Protein AF-0000000086406850 (afdb_homodimer)

InterPro domains:
  IPR004031 PMP-22/EMP/MP20/Claudin [PF00822] (15-145)
  IPR050579 Peripheral myelin protein 22/Epithelial membrane protein-like [PTHR10671] (4-151)

Radius of gyration: 22.93 Å; Cα contacts (8 Å, |Δi|>4): 524; chains: 2; bounding box: 44×78×56 Å

Structure (mmCIF, N/CA/C/O backbone):
data_AF-0000000086406850-model_v1
#
loop_
_entity.id
_entity.type
_entity.pdbx_description
1 polymer 'Claudin domain-containing protein 2'
#
loop_
_atom_site.group_PDB
_atom_site.id
_atom_site.type_symbol
_atom_site.label_atom_id
_atom_site.label_alt_id
_atom_site.label_comp_id
_atom_site.label_asym_id
_atom_site.label_entity_id
_atom_site.label_seq_id
_atom_site.pdbx_PDB_ins_code
_atom_site.Cartn_x
_atom_site.Cartn_y
_atom_site.Cartn_z
_atom_site.occupancy
_atom_site.B_iso_or_equiv
_atom_site.auth_seq_id
_atom_site.auth_comp_id
_atom_site.auth_asym_id
_atom_site.auth_atom_id
_atom_site.pdbx_PDB_model_num
ATOM 1 N N . MET A 1 1 ? 15.969 25.234 15.305 1 63.44 1 MET A N 1
ATOM 2 C CA . MET A 1 1 ? 15.367 25.234 13.969 1 63.44 1 MET A CA 1
ATOM 3 C C . MET A 1 1 ? 16.266 24.516 12.969 1 63.44 1 MET A C 1
ATOM 5 O O . MET A 1 1 ? 15.789 23.703 12.18 1 63.44 1 MET A O 1
ATOM 9 N N . GLY A 1 2 ? 17.594 24.562 13.352 1 81.69 2 GLY A N 1
ATOM 10 C CA . GLY A 1 2 ? 18.547 23.969 12.438 1 81.69 2 GLY A CA 1
ATOM 11 C C . GLY A 1 2 ? 18.578 22.453 12.516 1 81.69 2 GLY A C 1
ATOM 12 O O . GLY A 1 2 ? 18.562 21.766 11.484 1 81.69 2 GLY A O 1
ATOM 13 N N . VAL A 1 3 ? 18.5 21.891 13.773 1 88.75 3 VAL A N 1
ATOM 14 C CA . VAL A 1 3 ? 18.578 20.438 13.961 1 88.75 3 VAL A CA 1
ATOM 15 C C . VAL A 1 3 ? 17.328 19.766 13.375 1 88.75 3 VAL A C 1
ATOM 17 O O . VAL A 1 3 ? 17.422 18.719 12.742 1 88.75 3 VAL A O 1
ATOM 20 N N . ARG A 1 4 ? 16.172 20.406 13.555 1 88.38 4 ARG A N 1
ATOM 21 C CA . ARG A 1 4 ? 14.914 19.906 13.008 1 88.38 4 ARG A CA 1
ATOM 22 C C . ARG A 1 4 ? 14.977 19.781 11.492 1 88.38 4 ARG A C 1
ATOM 24 O O . ARG A 1 4 ? 14.594 18.75 10.93 1 88.38 4 ARG A O 1
ATOM 31 N N . ARG A 1 5 ? 15.5 20.797 10.914 1 88.94 5 ARG A N 1
ATOM 32 C CA . ARG A 1 5 ? 15.594 20.812 9.453 1 88.94 5 ARG A CA 1
ATOM 33 C C . ARG A 1 5 ? 16.578 19.75 8.969 1 88.94 5 ARG A C 1
ATOM 35 O O . ARG A 1 5 ? 16.344 19.109 7.945 1 88.94 5 ARG A O 1
ATOM 42 N N . SER A 1 6 ? 17.641 19.688 9.703 1 93.56 6 SER A N 1
ATOM 43 C CA . SER A 1 6 ? 18.625 18.672 9.359 1 93.56 6 SER A CA 1
ATOM 44 C C . SER A 1 6 ? 18.031 17.266 9.477 1 93.56 6 SER A C 1
ATOM 46 O O . SER A 1 6 ? 18.266 16.406 8.617 1 93.56 6 SER A O 1
ATOM 48 N N . LEU A 1 7 ? 17.266 16.969 10.516 1 94.31 7 LEU A N 1
ATOM 49 C CA . LEU A 1 7 ? 16.625 15.68 10.727 1 94.31 7 LEU A CA 1
ATOM 50 C C . LEU A 1 7 ? 15.602 15.398 9.625 1 94.31 7 LEU A C 1
ATOM 52 O O . LEU A 1 7 ? 15.539 14.281 9.102 1 94.31 7 LEU A O 1
ATOM 56 N N . GLN A 1 8 ? 14.875 16.406 9.227 1 93.31 8 GLN A N 1
ATOM 57 C CA . GLN A 1 8 ? 13.883 16.234 8.164 1 93.31 8 GLN A CA 1
ATOM 58 C C . GLN A 1 8 ? 14.555 15.961 6.824 1 93.31 8 GLN A C 1
ATOM 60 O O . GLN A 1 8 ? 14.094 15.117 6.051 1 93.31 8 GLN A O 1
ATOM 65 N N . SER A 1 9 ? 15.633 16.688 6.543 1 94.19 9 SER A N 1
ATOM 66 C CA . SER A 1 9 ? 16.375 16.469 5.305 1 94.19 9 SER A CA 1
ATOM 67 C C . SER A 1 9 ? 17.016 15.086 5.277 1 94.19 9 SER A C 1
ATOM 69 O O . SER A 1 9 ? 16.922 14.367 4.277 1 94.19 9 SER A O 1
ATOM 71 N N . GLY A 1 10 ? 17.672 14.797 6.383 1 96.62 10 GLY A N 1
ATOM 72 C CA . GLY A 1 10 ? 18.25 13.461 6.496 1 96.62 10 GLY A CA 1
ATOM 73 C C . GLY A 1 10 ? 17.219 12.352 6.383 1 96.62 10 GLY A C 1
ATOM 74 O O . GLY A 1 10 ? 17.453 11.359 5.699 1 96.62 10 GLY A O 1
ATOM 75 N N . GLY A 1 11 ? 16.078 12.5 7.059 1 97 11 GLY A N 1
ATOM 76 C CA . GLY A 1 11 ? 15 11.531 6.965 1 97 11 GLY A CA 1
ATOM 77 C C . GLY A 1 11 ? 14.477 11.359 5.551 1 97 11 GLY A C 1
ATOM 78 O O . GLY A 1 11 ? 14.211 10.242 5.109 1 97 11 GLY A O 1
ATOM 79 N N . ALA A 1 12 ? 14.344 12.469 4.863 1 95.94 12 ALA A N 1
ATOM 80 C CA . ALA A 1 12 ? 13.859 12.414 3.486 1 95.94 12 ALA A CA 1
ATOM 81 C C . ALA A 1 12 ? 14.844 11.68 2.586 1 95.94 12 ALA A C 1
ATOM 83 O O . ALA A 1 12 ? 14.445 10.883 1.735 1 95.94 12 ALA A O 1
ATOM 84 N N . TRP A 1 13 ? 16.094 12 2.814 1 97.75 13 TRP A N 1
ATOM 85 C CA . TRP A 1 13 ? 17.125 11.336 2.021 1 97.75 13 TRP A CA 1
ATOM 86 C C . TRP A 1 13 ? 17.141 9.836 2.291 1 97.75 13 TRP A C 1
ATOM 88 O O . TRP A 1 13 ? 17.219 9.031 1.359 1 97.75 13 TRP A O 1
ATOM 98 N N . LEU A 1 14 ? 17.094 9.438 3.5 1 98.56 14 LEU A N 1
ATOM 99 C CA . LEU A 1 14 ? 17.078 8.031 3.873 1 98.56 14 LEU A CA 1
ATOM 100 C C . LEU A 1 14 ? 15.82 7.348 3.346 1 98.56 14 LEU A C 1
ATOM 102 O O . LEU A 1 14 ? 15.883 6.207 2.879 1 98.56 14 LEU A O 1
ATOM 106 N N . SER A 1 15 ? 14.727 8.031 3.461 1 98.44 15 SER A N 1
ATOM 107 C CA . SER A 1 15 ? 13.469 7.523 2.918 1 98.44 15 SER A CA 1
ATOM 108 C C . SER A 1 15 ? 13.578 7.293 1.413 1 98.44 15 SER A C 1
ATOM 110 O O . SER A 1 15 ? 13.078 6.289 0.897 1 98.44 15 SER A O 1
ATOM 112 N N . PHE A 1 16 ? 14.18 8.219 0.735 1 98.5 16 PHE A N 1
ATOM 113 C CA . PHE A 1 16 ? 14.367 8.109 -0.707 1 98.5 16 PHE A CA 1
ATOM 114 C C . PHE A 1 16 ? 15.195 6.879 -1.056 1 98.5 16 PHE A C 1
ATOM 116 O O . PHE A 1 16 ? 14.828 6.105 -1.942 1 98.5 16 PHE A O 1
ATOM 123 N N . LEU A 1 17 ? 16.25 6.668 -0.384 1 98.62 17 LEU A N 1
ATOM 124 C CA . LEU A 1 17 ? 17.094 5.508 -0.611 1 98.62 17 LEU A CA 1
ATOM 125 C C . LEU A 1 17 ? 16.359 4.215 -0.281 1 98.62 17 LEU A C 1
ATOM 127 O O . LEU A 1 17 ? 16.453 3.234 -1.02 1 98.62 17 LEU A O 1
ATOM 131 N N . ALA A 1 18 ? 15.641 4.199 0.807 1 98.75 18 ALA A N 1
ATOM 132 C CA . ALA A 1 18 ? 14.867 3.029 1.206 1 98.75 18 ALA A CA 1
ATOM 133 C C . ALA A 1 18 ? 13.859 2.639 0.125 1 98.75 18 ALA A C 1
ATOM 135 O O . ALA A 1 18 ? 13.688 1.454 -0.172 1 98.75 18 ALA A O 1
ATOM 136 N N . ASN A 1 19 ? 13.266 3.615 -0.471 1 98.56 19 ASN A N 1
ATOM 137 C CA . ASN A 1 19 ? 12.266 3.35 -1.499 1 98.56 19 ASN A CA 1
ATOM 138 C C . ASN A 1 19 ? 12.906 2.787 -2.768 1 98.56 19 ASN A C 1
ATOM 140 O O . ASN A 1 19 ? 12.359 1.865 -3.383 1 98.56 19 ASN A O 1
ATOM 144 N N . ILE A 1 20 ? 13.984 3.32 -3.176 1 98.62 20 ILE A N 1
ATOM 145 C CA . ILE A 1 20 ? 14.695 2.809 -4.348 1 98.62 20 ILE A CA 1
ATOM 146 C C . ILE A 1 20 ? 15.055 1.341 -4.133 1 98.62 20 ILE A C 1
ATOM 148 O O . ILE A 1 20 ? 14.805 0.501 -5 1 98.62 20 ILE A O 1
ATOM 152 N N . LEU A 1 21 ? 15.586 1.084 -3.004 1 98.69 21 LEU A N 1
ATOM 153 C CA . LEU A 1 21 ? 16.016 -0.276 -2.691 1 98.69 21 LEU A CA 1
ATOM 154 C C . LEU A 1 21 ? 14.812 -1.214 -2.609 1 98.69 21 LEU A C 1
ATOM 156 O O . LEU A 1 21 ? 14.867 -2.352 -3.082 1 98.69 21 LEU A O 1
ATOM 160 N N . THR A 1 22 ? 13.711 -0.772 -1.999 1 98.62 22 THR A N 1
ATOM 161 C CA . THR A 1 22 ? 12.508 -1.59 -1.874 1 98.62 22 THR A CA 1
ATOM 162 C C . THR A 1 22 ? 11.922 -1.897 -3.248 1 98.62 22 THR A C 1
ATOM 164 O O . THR A 1 22 ? 11.531 -3.033 -3.52 1 98.62 22 THR A O 1
ATOM 167 N N . VAL A 1 23 ? 11.906 -0.931 -4.141 1 97.31 23 VAL A N 1
ATOM 168 C CA . VAL A 1 23 ? 11.352 -1.114 -5.48 1 97.31 23 VAL A CA 1
ATOM 169 C C . VAL A 1 23 ? 12.25 -2.057 -6.281 1 97.31 23 VAL A C 1
ATOM 171 O O . VAL A 1 23 ? 11.758 -2.965 -6.957 1 97.31 23 VAL A O 1
ATOM 174 N N . LEU A 1 24 ? 13.492 -1.857 -6.137 1 97.12 24 LEU A N 1
ATOM 175 C CA . LEU A 1 24 ? 14.438 -2.75 -6.805 1 97.12 24 LEU A CA 1
ATOM 176 C C . LEU A 1 24 ? 14.258 -4.188 -6.324 1 97.12 24 LEU A C 1
ATOM 178 O O . LEU A 1 24 ? 14.18 -5.109 -7.137 1 97.12 24 LEU A O 1
ATOM 182 N N . SER A 1 25 ? 14.195 -4.359 -5.055 1 98.12 25 SER A N 1
ATOM 183 C CA . SER A 1 25 ? 14.039 -5.684 -4.465 1 98.12 25 SER A CA 1
ATOM 184 C C . SER A 1 25 ? 12.719 -6.324 -4.887 1 98.12 25 SER A C 1
ATOM 186 O O . SER A 1 25 ? 12.664 -7.531 -5.129 1 98.12 25 SER A O 1
ATOM 188 N N . THR A 1 26 ? 11.68 -5.559 -4.992 1 96.31 26 THR A N 1
ATOM 189 C CA . THR A 1 26 ? 10.344 -6.074 -5.289 1 96.31 26 THR A CA 1
ATOM 190 C C . THR A 1 26 ? 10.211 -6.402 -6.773 1 96.31 26 THR A C 1
ATOM 192 O O . THR A 1 26 ? 9.57 -7.391 -7.141 1 96.31 26 THR A O 1
ATOM 195 N N . ALA A 1 27 ? 10.914 -5.676 -7.652 1 93.44 27 ALA A N 1
ATOM 196 C CA . ALA A 1 27 ? 10.648 -5.746 -9.086 1 93.44 27 ALA A CA 1
ATOM 197 C C . ALA A 1 27 ? 11.594 -6.727 -9.773 1 93.44 27 ALA A C 1
ATOM 199 O O . ALA A 1 27 ? 11.328 -7.184 -10.891 1 93.44 27 ALA A O 1
ATOM 200 N N . THR A 1 28 ? 12.656 -7.059 -9.156 1 94.44 28 THR A N 1
ATOM 201 C CA . THR A 1 28 ? 13.641 -7.906 -9.82 1 94.44 28 THR A CA 1
ATOM 202 C C . THR A 1 28 ? 13.461 -9.367 -9.414 1 94.44 28 THR A C 1
ATOM 204 O O . THR A 1 28 ? 12.805 -9.656 -8.414 1 94.44 28 THR A O 1
ATOM 207 N N . ASN A 1 29 ? 14.07 -10.297 -10.219 1 93.75 29 ASN A N 1
ATOM 208 C CA . ASN A 1 29 ? 13.914 -11.734 -10.023 1 93.75 29 ASN A CA 1
ATOM 209 C C . ASN A 1 29 ? 15.219 -12.375 -9.555 1 93.75 29 ASN A C 1
ATOM 211 O O . ASN A 1 29 ? 15.586 -13.461 -10.016 1 93.75 29 ASN A O 1
ATOM 215 N N . TYR A 1 30 ? 15.922 -11.688 -8.648 1 95.94 30 TYR A N 1
ATOM 216 C CA . TYR A 1 30 ? 17.203 -12.195 -8.18 1 95.94 30 TYR A CA 1
ATOM 217 C C . TYR A 1 30 ? 17.234 -12.281 -6.66 1 95.94 30 TYR A C 1
ATOM 219 O O . TYR A 1 30 ? 18.219 -11.891 -6.023 1 95.94 30 TYR A O 1
ATOM 227 N N . TRP A 1 31 ? 16.188 -12.742 -6.066 1 96.31 31 TRP A N 1
ATOM 228 C CA . TRP A 1 31 ? 16.188 -12.969 -4.625 1 96.31 31 TRP A CA 1
ATOM 229 C C . TRP A 1 31 ? 17.062 -14.164 -4.262 1 96.31 31 TRP A C 1
ATOM 231 O O . TRP A 1 31 ? 17.781 -14.133 -3.262 1 96.31 31 TRP A O 1
ATOM 241 N N . THR A 1 32 ? 16.953 -15.242 -5.129 1 95.44 32 THR A N 1
ATOM 242 C CA . THR A 1 32 ? 17.797 -16.422 -4.938 1 95.44 32 THR A CA 1
ATOM 243 C C . THR A 1 32 ? 18.438 -16.859 -6.254 1 95.44 32 THR A C 1
ATOM 245 O O . THR A 1 32 ? 17.906 -16.562 -7.328 1 95.44 32 THR A O 1
ATOM 248 N N . ARG A 1 33 ? 19.547 -17.5 -6.027 1 94.5 33 ARG A N 1
ATOM 249 C CA . ARG A 1 33 ? 20.25 -18.109 -7.148 1 94.5 33 ARG A CA 1
ATOM 250 C C . ARG A 1 33 ? 20.516 -19.594 -6.875 1 94.5 33 ARG A C 1
ATOM 252 O O . ARG A 1 33 ? 20.734 -19.984 -5.73 1 94.5 33 ARG A O 1
ATOM 259 N N . HIS A 1 34 ? 20.312 -20.391 -7.84 1 90.31 34 HIS A N 1
ATOM 260 C CA . HIS A 1 34 ? 20.641 -21.812 -7.812 1 90.31 34 HIS A CA 1
ATOM 261 C C . HIS A 1 34 ? 21.375 -22.234 -9.07 1 90.31 34 HIS A C 1
ATOM 263 O O . HIS A 1 34 ? 21.641 -21.406 -9.953 1 90.31 34 HIS A O 1
ATOM 269 N N . HIS A 1 35 ? 21.766 -23.5 -8.992 1 88.31 35 HIS A N 1
ATOM 270 C CA . HIS A 1 35 ? 22.547 -23.969 -10.141 1 88.31 35 HIS A CA 1
ATOM 271 C C . HIS A 1 35 ? 21.734 -23.859 -11.43 1 88.31 35 HIS A C 1
ATOM 273 O O . HIS A 1 35 ? 20.672 -24.484 -11.562 1 88.31 35 HIS A O 1
ATOM 279 N N . GLY A 1 36 ? 22.094 -22.953 -12.195 1 88.31 36 GLY A N 1
ATOM 280 C CA . GLY A 1 36 ? 21.5 -22.875 -13.523 1 88.31 36 GLY A CA 1
ATOM 281 C C . GLY A 1 36 ? 20.438 -21.797 -13.633 1 88.31 36 GLY A C 1
ATOM 282 O O . GLY A 1 36 ? 19.828 -21.625 -14.688 1 88.31 36 GLY A O 1
ATOM 283 N N . GLY A 1 37 ? 20.219 -21.203 -12.422 1 93.5 37 GLY A N 1
ATOM 284 C CA . GLY A 1 37 ? 19.156 -20.234 -12.578 1 93.5 37 GLY A CA 1
ATOM 285 C C . GLY A 1 37 ? 19 -19.312 -11.383 1 93.5 37 GLY A C 1
ATOM 286 O O . GLY A 1 37 ? 19.859 -19.281 -10.508 1 93.5 37 GLY A O 1
ATOM 287 N N . HIS A 1 38 ? 18.016 -18.359 -11.508 1 94.62 38 HIS A N 1
ATOM 288 C CA . HIS A 1 38 ? 17.703 -17.391 -10.453 1 94.62 38 HIS A CA 1
ATOM 289 C C . HIS A 1 38 ? 16.188 -17.234 -10.297 1 94.62 38 HIS A C 1
ATOM 291 O O . HIS A 1 38 ? 15.43 -17.578 -11.203 1 94.62 38 HIS A O 1
ATOM 297 N N . SER A 1 39 ? 15.766 -16.828 -9.117 1 92.88 39 SER A N 1
ATOM 298 C CA . SER A 1 39 ? 14.344 -16.672 -8.828 1 92.88 39 SER A CA 1
ATOM 299 C C . SER A 1 39 ? 14.078 -15.398 -8.031 1 92.88 39 SER A C 1
ATOM 301 O O . SER A 1 39 ? 14.914 -14.977 -7.227 1 92.88 39 SER A O 1
ATOM 303 N N . GLY A 1 40 ? 12.93 -14.82 -8.352 1 93.12 40 GLY A N 1
ATOM 304 C CA . GLY A 1 40 ? 12.43 -13.703 -7.574 1 93.12 40 GLY A CA 1
ATOM 305 C C . GLY A 1 40 ? 11.086 -13.977 -6.922 1 93.12 40 GLY A C 1
ATOM 306 O O . GLY A 1 40 ? 10.773 -15.125 -6.605 1 93.12 40 GLY A O 1
ATOM 307 N N . LEU A 1 41 ? 10.359 -12.945 -6.703 1 91.12 41 LEU A N 1
ATOM 308 C CA . LEU A 1 41 ? 9.055 -13.078 -6.059 1 91.12 41 LEU A CA 1
ATOM 309 C C . LEU A 1 41 ? 7.992 -13.492 -7.066 1 91.12 41 LEU A C 1
ATOM 311 O O . LEU A 1 41 ? 7.012 -14.148 -6.711 1 91.12 41 LEU A O 1
ATOM 315 N N . TRP A 1 42 ? 8.258 -13.156 -8.367 1 88.69 42 TRP A N 1
ATOM 316 C CA . TRP A 1 42 ? 7.203 -13.305 -9.359 1 88.69 42 TRP A CA 1
ATOM 317 C C . TRP A 1 42 ? 7.582 -14.352 -10.406 1 88.69 42 TRP A C 1
ATOM 319 O O . TRP A 1 42 ? 6.711 -15.016 -10.977 1 88.69 42 TRP A O 1
ATOM 329 N N . GLN A 1 43 ? 8.906 -14.461 -10.602 1 90.69 43 GLN A N 1
ATOM 330 C CA . GLN A 1 43 ? 9.344 -15.352 -11.672 1 90.69 43 GLN A CA 1
ATOM 331 C C . GLN A 1 43 ? 10.57 -16.156 -11.25 1 90.69 43 GLN A C 1
ATOM 333 O O . GLN A 1 43 ? 11.336 -15.727 -10.391 1 90.69 43 GLN A O 1
ATOM 338 N N . GLU A 1 44 ? 10.586 -17.312 -11.891 1 91.44 44 GLU A N 1
ATOM 339 C CA . GLU A 1 44 ? 11.773 -18.156 -11.82 1 91.44 44 GLU A CA 1
ATOM 340 C C . GLU A 1 44 ? 12.391 -18.344 -13.195 1 91.44 44 GLU A C 1
ATOM 342 O O . GLU A 1 44 ? 11.68 -18.547 -14.18 1 91.44 44 GLU A O 1
ATOM 347 N N . CYS A 1 45 ? 13.68 -18.219 -13.234 1 93.19 45 CYS A N 1
ATOM 348 C CA . CYS A 1 45 ? 14.391 -18.359 -14.5 1 93.19 45 CYS A CA 1
ATOM 349 C C . CYS A 1 45 ? 15.398 -19.5 -14.43 1 93.19 45 CYS A C 1
ATOM 351 O O . CYS A 1 45 ? 16.266 -19.516 -13.547 1 93.19 45 CYS A O 1
ATOM 353 N N . ASN A 1 46 ? 15.211 -20.469 -15.312 1 93.06 46 ASN A N 1
ATOM 354 C CA . ASN A 1 46 ? 16.109 -21.609 -15.43 1 93.06 46 ASN A CA 1
ATOM 355 C C . ASN A 1 46 ? 16.672 -21.734 -16.844 1 93.06 46 ASN A C 1
ATOM 357 O O . ASN A 1 46 ? 15.93 -21.766 -17.812 1 93.06 46 ASN A O 1
ATOM 361 N N . GLN A 1 47 ? 17.953 -21.781 -16.875 1 93.62 47 GLN A N 1
ATOM 362 C CA . GLN A 1 47 ? 18.641 -21.938 -18.156 1 93.62 47 GLN A CA 1
ATOM 363 C C . GLN A 1 47 ? 18.125 -20.938 -19.188 1 93.62 47 GLN A C 1
ATOM 365 O O . GLN A 1 47 ? 17.812 -21.297 -20.328 1 93.62 47 GLN A O 1
ATOM 370 N N . GLY A 1 48 ? 17.828 -19.719 -18.688 1 89.88 48 GLY A N 1
ATOM 371 C CA . GLY A 1 48 ? 17.484 -18.609 -19.578 1 89.88 48 GLY A CA 1
ATOM 372 C C . GLY A 1 48 ? 16 -18.5 -19.844 1 89.88 48 GLY A C 1
ATOM 373 O O . GLY A 1 48 ? 15.555 -17.578 -20.547 1 89.88 48 GLY A O 1
ATOM 374 N N . ILE A 1 49 ? 15.219 -19.469 -19.422 1 92.88 49 ILE A N 1
ATOM 375 C CA . ILE A 1 49 ? 13.773 -19.438 -19.594 1 92.88 49 ILE A CA 1
ATOM 376 C C . ILE A 1 49 ? 13.102 -19.016 -18.297 1 92.88 49 ILE A C 1
ATOM 378 O O . ILE A 1 49 ? 13.328 -19.625 -17.25 1 92.88 49 ILE A O 1
ATOM 382 N N . CYS A 1 50 ? 12.336 -18.031 -18.422 1 89.75 50 CYS A N 1
ATOM 383 C CA . CYS A 1 50 ? 11.641 -17.531 -17.25 1 89.75 50 CYS A CA 1
ATOM 384 C C . CYS A 1 50 ? 10.164 -17.922 -17.266 1 89.75 50 CYS A C 1
ATOM 386 O O . CYS A 1 50 ? 9.531 -17.891 -18.328 1 89.75 50 CYS A O 1
ATOM 388 N N . SER A 1 51 ? 9.688 -18.391 -16.172 1 88.5 51 SER A N 1
ATOM 389 C CA . SER A 1 51 ? 8.281 -18.734 -16.016 1 88.5 51 SER A CA 1
ATOM 390 C C . SER A 1 51 ? 7.699 -18.156 -14.734 1 88.5 51 SER A C 1
ATOM 392 O O . SER A 1 51 ? 8.43 -17.906 -13.773 1 88.5 51 SER A O 1
ATOM 394 N N . ASN A 1 52 ? 6.387 -17.922 -14.75 1 85.94 52 ASN A N 1
ATOM 395 C CA . ASN A 1 52 ? 5.699 -17.406 -13.57 1 85.94 52 ASN A CA 1
ATOM 396 C C . ASN A 1 52 ? 5.676 -18.438 -12.438 1 85.94 52 ASN A C 1
ATOM 398 O O . ASN A 1 52 ? 5.445 -19.625 -12.672 1 85.94 52 ASN A O 1
ATOM 402 N N . MET A 1 53 ? 5.992 -17.891 -11.266 1 85.06 53 MET A N 1
ATOM 403 C CA . MET A 1 53 ? 5.98 -18.766 -10.094 1 85.06 53 MET A CA 1
ATOM 404 C C . MET A 1 53 ? 4.555 -19.078 -9.656 1 85.06 53 MET A C 1
ATOM 406 O O . MET A 1 53 ? 3.662 -18.234 -9.805 1 85.06 53 MET A O 1
ATOM 410 N N . PRO A 1 54 ? 4.438 -20.312 -9.203 1 79.38 54 PRO A N 1
ATOM 411 C CA . PRO A 1 54 ? 3.131 -20.562 -8.594 1 79.38 54 PRO A CA 1
ATOM 412 C C . PRO A 1 54 ? 2.863 -19.688 -7.379 1 79.38 54 PRO A C 1
ATOM 414 O O . PRO A 1 54 ? 3.785 -19.391 -6.613 1 79.38 54 PRO A O 1
ATOM 417 N N . CYS A 1 55 ? 1.616 -19.359 -7.227 1 76.12 55 CYS A N 1
ATOM 418 C CA . CYS A 1 55 ? 1.234 -18.5 -6.102 1 76.12 55 CYS A CA 1
ATOM 419 C C . CYS A 1 55 ? 1.172 -19.312 -4.809 1 76.12 55 CYS A C 1
ATOM 421 O O . CYS A 1 55 ? 0.086 -19.656 -4.34 1 76.12 55 CYS A O 1
ATOM 423 N N . GLN A 1 56 ? 2.352 -19.578 -4.242 1 81.31 56 GLN A N 1
ATOM 424 C CA . GLN A 1 56 ? 2.398 -20.219 -2.932 1 81.31 56 GLN A CA 1
ATOM 425 C C . GLN A 1 56 ? 2.176 -19.203 -1.812 1 81.31 56 GLN A C 1
ATOM 427 O O . GLN A 1 56 ? 2.484 -18.031 -1.971 1 81.31 56 GLN A O 1
ATOM 432 N N . THR A 1 57 ? 1.743 -19.656 -0.725 1 81.56 57 THR A N 1
ATOM 433 C CA . THR A 1 57 ? 1.317 -18.797 0.375 1 81.56 57 THR A CA 1
ATOM 434 C C . THR A 1 57 ? 2.463 -17.906 0.835 1 81.56 57 THR A C 1
ATOM 436 O O . THR A 1 57 ? 2.301 -16.688 0.934 1 81.56 57 THR A O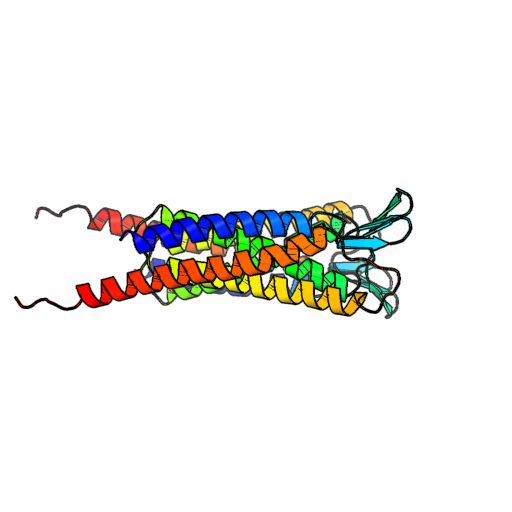 1
ATOM 439 N N . THR A 1 58 ? 3.615 -18.516 1.084 1 86.75 58 THR A N 1
ATOM 440 C CA . THR A 1 58 ? 4.734 -17.734 1.604 1 86.75 58 THR A CA 1
ATOM 441 C C . THR A 1 58 ? 5.164 -16.656 0.602 1 86.75 58 THR A C 1
ATOM 443 O O . THR A 1 58 ? 5.406 -15.516 0.978 1 86.75 58 THR A O 1
ATOM 446 N N . LEU A 1 59 ? 5.219 -17.031 -0.687 1 88.25 59 LEU A N 1
ATOM 447 C CA . LEU A 1 59 ? 5.617 -16.078 -1.719 1 88.25 59 LEU A CA 1
ATOM 448 C C . LEU A 1 59 ? 4.562 -15 -1.898 1 88.25 59 LEU A C 1
ATOM 450 O O . LEU A 1 59 ? 4.898 -13.828 -2.084 1 88.25 59 LEU A O 1
ATOM 454 N N . ALA A 1 60 ? 3.35 -15.438 -1.802 1 86.38 60 ALA A N 1
ATOM 455 C CA . ALA A 1 60 ? 2.242 -14.5 -1.934 1 86.38 60 ALA A CA 1
ATOM 456 C C . ALA A 1 60 ? 2.258 -13.469 -0.805 1 86.38 60 ALA A C 1
ATOM 458 O O . ALA A 1 60 ? 2.102 -12.273 -1.046 1 86.38 60 ALA A O 1
ATOM 459 N N . VAL A 1 61 ? 2.469 -13.953 0.376 1 89.94 61 VAL A N 1
ATOM 460 C CA . VAL A 1 61 ? 2.512 -13.07 1.538 1 89.94 61 VAL A CA 1
ATOM 461 C C . VAL A 1 61 ? 3.734 -12.164 1.451 1 89.94 61 VAL A C 1
ATOM 463 O O . VAL A 1 61 ? 3.645 -10.961 1.729 1 89.94 61 VAL A O 1
ATOM 466 N N . THR A 1 62 ? 4.863 -12.711 1.032 1 95 62 THR A N 1
ATOM 467 C CA . THR A 1 62 ? 6.082 -11.93 0.863 1 95 62 THR A CA 1
ATOM 468 C C . THR A 1 62 ? 5.875 -10.82 -0.166 1 95 62 THR A C 1
ATOM 470 O O . THR A 1 62 ? 6.188 -9.656 0.098 1 95 62 THR A O 1
ATOM 473 N N . GLY A 1 63 ? 5.316 -11.188 -1.26 1 93.62 63 GLY A N 1
ATOM 474 C CA . GLY A 1 63 ? 5.035 -10.203 -2.293 1 93.62 63 GLY A CA 1
ATOM 475 C C . GLY A 1 63 ? 4.09 -9.109 -1.83 1 93.62 63 GLY A C 1
ATOM 476 O O . GLY A 1 63 ? 4.32 -7.926 -2.105 1 93.62 63 GLY A O 1
ATOM 477 N N . ALA A 1 64 ? 3.043 -9.562 -1.155 1 92.94 64 ALA A N 1
ATOM 478 C CA . ALA A 1 64 ? 2.072 -8.602 -0.637 1 92.94 64 ALA A CA 1
ATOM 479 C C . ALA A 1 64 ? 2.734 -7.613 0.322 1 92.94 64 ALA A C 1
ATOM 4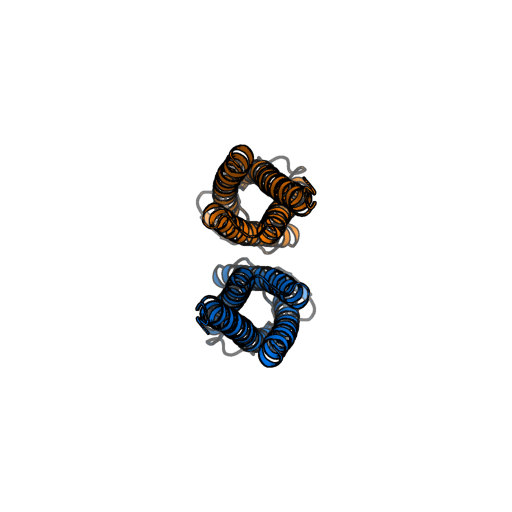81 O O . ALA A 1 64 ? 2.52 -6.402 0.225 1 92.94 64 ALA A O 1
ATOM 482 N N . CYS A 1 65 ? 3.512 -8.086 1.173 1 96.69 65 CYS A N 1
ATOM 483 C CA . CYS A 1 65 ? 4.195 -7.25 2.156 1 96.69 65 CYS A CA 1
ATOM 484 C C . CYS A 1 65 ? 5.164 -6.289 1.476 1 96.69 65 CYS A C 1
ATOM 486 O O . CYS A 1 65 ? 5.246 -5.117 1.848 1 96.69 65 CYS A O 1
ATOM 488 N N . MET A 1 66 ? 5.898 -6.801 0.502 1 97.81 66 MET A N 1
ATOM 489 C CA . MET A 1 66 ? 6.844 -5.945 -0.209 1 97.81 66 MET A CA 1
ATOM 490 C C . MET A 1 66 ? 6.121 -4.828 -0.949 1 97.81 66 MET A C 1
ATOM 492 O O . MET A 1 66 ? 6.555 -3.674 -0.919 1 97.81 66 MET A O 1
ATOM 496 N N . LEU A 1 67 ? 5.066 -5.16 -1.578 1 96.88 67 LEU A N 1
ATOM 497 C CA . LEU A 1 67 ? 4.293 -4.176 -2.332 1 96.88 67 LEU A CA 1
ATOM 498 C C . LEU A 1 67 ? 3.703 -3.121 -1.403 1 96.88 67 LEU A C 1
ATOM 500 O O . LEU A 1 67 ? 3.771 -1.924 -1.692 1 96.88 67 LEU A O 1
ATOM 504 N N . LEU A 1 68 ? 3.143 -3.543 -0.356 1 96.81 68 LEU A N 1
ATOM 505 C CA . LEU A 1 68 ? 2.592 -2.613 0.623 1 96.81 68 LEU A CA 1
ATOM 506 C C . LEU A 1 68 ? 3.688 -1.729 1.211 1 96.81 68 LEU A C 1
ATOM 508 O O . LEU A 1 68 ? 3.486 -0.529 1.404 1 96.81 68 LEU A O 1
ATOM 512 N N . ALA A 1 69 ? 4.773 -2.379 1.496 1 98.44 69 ALA A N 1
ATOM 513 C CA . ALA A 1 69 ? 5.895 -1.601 2.01 1 98.44 69 ALA A CA 1
ATOM 514 C C . ALA A 1 69 ? 6.309 -0.516 1.021 1 98.44 69 ALA A C 1
ATOM 516 O O . ALA A 1 69 ? 6.539 0.632 1.408 1 98.44 69 ALA A O 1
ATOM 517 N N . ALA A 1 70 ? 6.422 -0.879 -0.21 1 97.38 70 ALA A N 1
ATOM 518 C CA . ALA A 1 70 ? 6.762 0.094 -1.244 1 97.38 70 ALA A CA 1
ATOM 519 C C . ALA A 1 70 ? 5.734 1.221 -1.298 1 97.38 70 ALA A C 1
ATOM 521 O O . ALA A 1 70 ? 6.098 2.398 -1.354 1 97.38 70 ALA A O 1
ATOM 522 N N . GLY A 1 71 ? 4.477 0.865 -1.239 1 95.88 71 GLY A N 1
ATOM 523 C CA . GLY A 1 71 ? 3.418 1.859 -1.264 1 95.88 71 GLY A CA 1
ATOM 524 C C . GLY A 1 71 ? 3.465 2.811 -0.083 1 95.88 71 GLY A C 1
ATOM 525 O O . GLY A 1 71 ? 3.441 4.031 -0.26 1 95.88 71 GLY A O 1
ATOM 526 N N . PHE A 1 72 ? 3.51 2.27 1.082 1 96.69 72 PHE A N 1
ATOM 527 C CA . PHE A 1 72 ? 3.584 3.084 2.289 1 96.69 72 PHE A CA 1
ATOM 528 C C . PHE A 1 72 ? 4.855 3.926 2.295 1 96.69 72 PHE A C 1
ATOM 530 O O . PHE A 1 72 ? 4.844 5.07 2.758 1 96.69 72 PHE A O 1
ATOM 537 N N . GLY A 1 73 ? 5.926 3.33 1.798 1 97.62 73 GLY A N 1
ATOM 538 C CA . GLY A 1 73 ? 7.168 4.078 1.707 1 97.62 73 GLY A CA 1
ATOM 539 C C . GLY A 1 73 ? 7.07 5.293 0.804 1 97.62 73 GLY A C 1
ATOM 540 O O . GLY A 1 73 ? 7.582 6.363 1.137 1 97.62 73 GLY A O 1
ATOM 541 N N . ILE A 1 74 ? 6.43 5.16 -0.231 1 96 74 ILE A N 1
ATOM 542 C CA . ILE A 1 74 ? 6.293 6.25 -1.189 1 96 74 ILE A CA 1
ATOM 543 C C . ILE A 1 74 ? 5.422 7.352 -0.595 1 96 74 ILE A C 1
ATOM 545 O O . ILE A 1 74 ? 5.77 8.531 -0.668 1 96 74 ILE A O 1
ATOM 549 N N . VAL A 1 75 ? 4.316 6.961 0.001 1 93.31 75 VAL A N 1
ATOM 550 C CA . VAL A 1 75 ? 3.461 7.941 0.66 1 93.31 75 VAL A CA 1
ATOM 551 C C . VAL A 1 75 ? 4.242 8.648 1.764 1 93.31 75 VAL A C 1
ATOM 553 O O . VAL A 1 75 ? 4.172 9.875 1.896 1 93.31 75 VAL A O 1
ATOM 556 N N . GLY A 1 76 ? 5.02 7.871 2.5 1 94.62 76 GLY A N 1
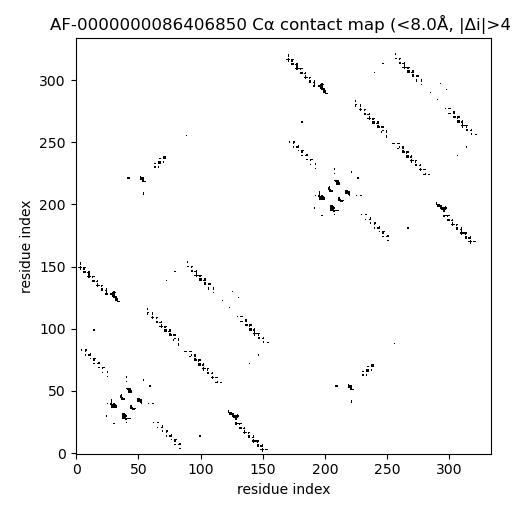ATOM 557 C CA . GLY A 1 76 ? 5.844 8.461 3.543 1 94.62 76 GLY A CA 1
ATOM 558 C C . GLY A 1 76 ? 6.871 9.438 3.01 1 94.62 76 GLY A C 1
ATOM 559 O O . GLY A 1 76 ? 7.094 10.5 3.604 1 94.62 76 GLY A O 1
ATOM 560 N N . LEU A 1 77 ? 7.473 9.109 1.925 1 96.06 77 LEU A N 1
ATOM 561 C CA . LEU A 1 77 ? 8.461 9.992 1.314 1 96.06 77 LEU A CA 1
ATOM 562 C C . LEU A 1 77 ? 7.812 11.297 0.848 1 96.06 77 LEU A C 1
ATOM 564 O O . LEU A 1 77 ? 8.336 12.383 1.104 1 96.06 77 LEU A O 1
ATOM 568 N N . VAL A 1 78 ? 6.699 11.172 0.213 1 91.94 78 VAL A N 1
ATOM 569 C CA . VAL A 1 78 ? 5.992 12.352 -0.283 1 91.94 78 VAL A CA 1
ATOM 570 C C . VAL A 1 78 ? 5.594 13.25 0.889 1 91.94 78 VAL A C 1
ATOM 572 O O . VAL A 1 78 ? 5.797 14.461 0.846 1 91.94 78 VAL A O 1
ATOM 575 N N . MET A 1 79 ? 5.031 12.633 1.918 1 90.5 79 MET A N 1
ATOM 576 C CA . MET A 1 79 ? 4.648 13.391 3.105 1 90.5 79 MET A CA 1
ATOM 577 C C . MET A 1 79 ? 5.867 14.039 3.758 1 90.5 79 MET A C 1
ATOM 579 O O . MET A 1 79 ? 5.805 15.18 4.211 1 90.5 79 MET A O 1
ATOM 583 N N . GLY A 1 80 ? 6.973 13.281 3.836 1 91.56 80 GLY A N 1
ATOM 584 C CA . GLY A 1 80 ? 8.203 13.828 4.398 1 91.56 80 GLY A CA 1
ATOM 585 C C . GLY A 1 80 ? 8.734 15.016 3.627 1 91.56 80 GLY A C 1
ATOM 586 O O . GLY A 1 80 ? 9.203 15.992 4.223 1 91.56 80 GLY A O 1
ATOM 587 N N . LEU A 1 81 ? 8.594 14.984 2.359 1 91.38 81 LEU A N 1
ATOM 588 C CA . LEU A 1 81 ? 9.039 16.094 1.52 1 91.38 81 LEU A CA 1
ATOM 589 C C . LEU A 1 81 ? 8.133 17.312 1.697 1 91.38 81 LEU A C 1
ATOM 591 O O . LEU A 1 81 ? 8.602 18.453 1.702 1 91.38 81 LEU A O 1
ATOM 595 N N . ARG A 1 82 ? 6.902 17.062 1.854 1 86.12 82 ARG A N 1
ATOM 596 C CA . ARG A 1 82 ? 5.957 18.141 2.084 1 86.12 82 ARG A CA 1
ATOM 597 C C . ARG A 1 82 ? 6.238 18.844 3.408 1 86.12 82 ARG A C 1
ATOM 599 O O . ARG A 1 82 ? 6.145 20.062 3.504 1 86.12 82 ARG A O 1
ATOM 606 N N . ILE A 1 83 ? 6.547 18.031 4.402 1 85.06 83 ILE A N 1
ATOM 607 C CA . ILE A 1 83 ? 6.859 18.578 5.719 1 85.06 83 ILE A CA 1
ATOM 608 C C . ILE A 1 83 ? 8.094 19.484 5.629 1 85.06 83 ILE A C 1
ATOM 610 O O . ILE A 1 83 ? 8.148 20.547 6.254 1 85.06 83 ILE A O 1
ATOM 614 N N . ARG A 1 84 ? 9 19.016 4.879 1 83.56 84 ARG A N 1
ATOM 615 C CA . ARG A 1 84 ? 10.234 19.781 4.711 1 83.56 84 ARG A CA 1
ATOM 616 C C . ARG A 1 84 ? 9.969 21.094 4 1 83.56 84 ARG A C 1
ATOM 618 O O . ARG A 1 84 ? 10.578 22.125 4.328 1 83.56 84 ARG A O 1
ATOM 625 N N . CYS A 1 85 ? 9.039 21.094 3.121 1 82.19 85 CYS A N 1
ATOM 626 C CA . CYS A 1 85 ? 8.766 22.297 2.332 1 82.19 85 CYS A CA 1
ATOM 627 C C . CYS A 1 85 ? 7.789 23.219 3.062 1 82.19 85 CYS A C 1
ATOM 629 O O . CYS A 1 85 ? 7.797 24.422 2.846 1 82.19 85 CYS A O 1
ATOM 631 N N . HIS A 1 86 ? 6.855 22.688 3.771 1 72.38 86 HIS A N 1
ATOM 632 C CA . HIS A 1 86 ? 5.859 23.516 4.438 1 72.38 86 HIS A CA 1
ATOM 633 C C . HIS A 1 86 ? 6.062 23.516 5.949 1 72.38 86 HIS A C 1
ATOM 635 O O . HIS A 1 86 ? 6.082 22.453 6.578 1 72.38 86 HIS A O 1
ATOM 641 N N . LYS A 1 87 ? 6.637 24.453 6.578 1 59.66 87 LYS A N 1
ATOM 642 C CA . LYS A 1 87 ? 6.973 24.688 7.98 1 59.66 87 LYS A CA 1
ATOM 643 C C . LYS A 1 87 ? 5.727 24.641 8.859 1 59.66 87 LYS A C 1
ATOM 645 O O . LYS A 1 87 ? 4.703 25.234 8.523 1 59.66 87 LYS A O 1
ATOM 650 N N . GLY A 1 88 ? 5.23 23.531 9.547 1 54.19 88 GLY A N 1
ATOM 651 C CA . GLY A 1 88 ? 4.363 23.953 10.633 1 54.19 88 GLY A CA 1
ATOM 652 C C . GLY A 1 88 ? 3.602 22.812 11.273 1 54.19 88 GLY A C 1
ATOM 653 O O . GLY A 1 88 ? 3.029 22.969 12.359 1 54.19 88 GLY A O 1
ATOM 654 N N . GLU A 1 89 ? 3.326 21.797 10.539 1 60.41 89 GLU A N 1
ATOM 655 C CA . GLU A 1 89 ? 2.34 21.062 11.312 1 60.41 89 GLU A CA 1
ATOM 656 C C . GLU A 1 89 ? 2.932 19.766 11.875 1 60.41 89 GLU A C 1
ATOM 658 O O . GLU A 1 89 ? 3.545 18.984 11.141 1 60.41 89 GLU A O 1
ATOM 663 N N . SER A 1 90 ? 3.031 19.609 13.297 1 61.19 90 SER A N 1
ATOM 664 C CA . SER A 1 90 ? 3.535 18.5 14.094 1 61.19 90 SER A CA 1
ATOM 665 C C . SER A 1 90 ? 2.871 17.188 13.688 1 61.19 90 SER A C 1
ATOM 667 O O . SER A 1 90 ? 3.539 16.156 13.578 1 61.19 90 SER A O 1
ATOM 669 N N . LEU A 1 91 ? 1.581 17.234 13.484 1 62.84 91 LEU A N 1
ATOM 670 C CA . LEU A 1 91 ? 0.825 16.016 13.258 1 62.84 91 LEU A CA 1
ATOM 671 C C . LEU A 1 91 ? 1.292 15.312 11.984 1 62.84 91 LEU A C 1
ATOM 673 O O . LEU A 1 91 ? 1.338 14.078 11.93 1 62.84 91 LEU A O 1
ATOM 677 N N . ARG A 1 92 ? 1.941 16.031 11.141 1 76.62 92 ARG A N 1
ATOM 678 C CA . ARG A 1 92 ? 2.41 15.477 9.875 1 76.62 92 ARG A CA 1
ATOM 679 C C . ARG A 1 92 ? 3.68 14.656 10.078 1 76.62 92 ARG A C 1
ATOM 681 O O . ARG A 1 92 ? 3.838 13.594 9.477 1 76.62 92 ARG A O 1
ATOM 688 N N . GLY A 1 93 ? 4.375 15.078 11.117 1 83.44 93 GLY A N 1
ATOM 689 C CA . GLY A 1 93 ? 5.598 14.344 11.398 1 83.44 93 GLY A CA 1
ATOM 690 C C . GLY A 1 93 ? 5.352 12.969 11.977 1 83.44 93 GLY A C 1
ATOM 691 O O . GLY A 1 93 ? 6.039 12.008 11.625 1 83.44 93 GLY A O 1
ATOM 692 N N . GLN A 1 94 ? 4.305 12.859 12.781 1 86.69 94 GLN A N 1
ATOM 693 C CA . GLN A 1 94 ? 3.965 11.594 13.414 1 86.69 94 GLN A CA 1
ATOM 694 C C . GLN A 1 94 ? 3.469 10.578 12.383 1 86.69 94 GLN A C 1
ATOM 696 O O . GLN A 1 94 ? 3.824 9.398 12.438 1 86.69 94 GLN A O 1
ATOM 701 N N . THR A 1 95 ? 2.652 11.016 11.516 1 87.75 95 THR A N 1
ATOM 702 C CA . THR A 1 95 ? 2.123 10.133 10.484 1 87.75 95 THR A CA 1
ATOM 703 C C . THR A 1 95 ? 3.238 9.648 9.562 1 87.75 95 THR A C 1
ATOM 705 O O . THR A 1 95 ? 3.289 8.469 9.219 1 87.75 95 THR A O 1
ATOM 708 N N . THR A 1 96 ? 4.066 10.586 9.219 1 92.94 96 THR A N 1
ATOM 709 C CA . THR A 1 96 ? 5.199 10.227 8.367 1 92.94 96 THR A CA 1
ATOM 710 C C . THR A 1 96 ? 6.066 9.172 9.039 1 92.94 96 THR A C 1
ATOM 712 O O . THR A 1 96 ? 6.453 8.188 8.414 1 92.94 96 THR A O 1
ATOM 715 N N . SER A 1 97 ? 6.363 9.367 10.328 1 95.12 97 SER A N 1
ATOM 716 C CA . SER A 1 97 ? 7.145 8.398 11.094 1 95.12 97 SER A CA 1
ATOM 717 C C . SER A 1 97 ? 6.449 7.047 11.156 1 95.12 97 SER A C 1
ATOM 719 O O . SER A 1 97 ? 7.074 6.012 10.922 1 95.12 97 SER A O 1
ATOM 721 N N . ALA A 1 98 ? 5.184 7.055 11.438 1 94.62 98 ALA A N 1
ATOM 722 C CA . ALA A 1 98 ? 4.414 5.816 11.531 1 94.62 98 ALA A CA 1
ATOM 723 C C . ALA A 1 98 ? 4.461 5.039 10.219 1 94.62 98 ALA A C 1
ATOM 725 O O . ALA A 1 98 ? 4.582 3.812 10.219 1 94.62 98 ALA A O 1
ATOM 726 N N . LEU A 1 99 ? 4.305 5.742 9.117 1 96.69 99 LEU A N 1
ATOM 727 C CA . LEU A 1 99 ? 4.355 5.102 7.805 1 96.69 99 LEU A CA 1
ATOM 728 C C . LEU A 1 99 ? 5.711 4.441 7.574 1 96.69 99 LEU A C 1
ATOM 730 O O . LEU A 1 99 ? 5.785 3.338 7.031 1 96.69 99 LEU A O 1
ATOM 734 N N . HIS A 1 100 ? 6.77 5.094 7.977 1 98.38 100 HIS A N 1
ATOM 735 C CA . HIS A 1 100 ? 8.102 4.523 7.785 1 98.38 100 HIS A CA 1
ATOM 736 C C . HIS A 1 100 ? 8.32 3.314 8.688 1 98.38 100 HIS A C 1
ATOM 738 O O . HIS A 1 100 ? 8.977 2.35 8.289 1 98.38 100 HIS A O 1
ATOM 744 N N . PHE A 1 101 ? 7.824 3.32 9.891 1 98.38 101 PHE A N 1
ATOM 745 C CA . PHE A 1 101 ? 7.926 2.162 10.766 1 98.38 101 PHE A CA 1
ATOM 746 C C . PHE A 1 101 ? 7.078 1.01 10.242 1 98.38 101 PHE A C 1
ATOM 748 O O . PHE A 1 101 ? 7.477 -0.153 10.336 1 98.38 101 PHE A O 1
ATOM 755 N N . LEU A 1 102 ? 5.922 1.346 9.758 1 97.38 102 LEU A N 1
ATOM 756 C CA . LEU A 1 102 ? 5.09 0.322 9.133 1 97.38 102 LEU A CA 1
ATOM 757 C C . LEU A 1 102 ? 5.801 -0.308 7.945 1 97.38 102 LEU A C 1
ATOM 759 O O . LEU A 1 102 ? 5.77 -1.528 7.77 1 97.38 102 LEU A O 1
ATOM 763 N N . CYS A 1 103 ? 6.418 0.5 7.109 1 98.06 103 CYS A N 1
ATOM 764 C CA . CYS A 1 103 ? 7.227 0.01 6 1 98.06 103 CYS A CA 1
ATOM 765 C C . CYS A 1 103 ? 8.305 -0.947 6.496 1 98.06 103 CYS A C 1
ATOM 767 O O . CYS A 1 103 ? 8.461 -2.045 5.957 1 98.06 103 CYS A O 1
ATOM 769 N N . GLY A 1 104 ? 9.023 -0.548 7.531 1 98.44 104 GLY A N 1
ATOM 770 C CA . GLY A 1 104 ? 10.047 -1.41 8.102 1 98.44 104 GLY A CA 1
ATOM 771 C C . GLY A 1 104 ? 9.5 -2.729 8.617 1 98.44 104 GLY A C 1
ATOM 772 O O . GLY A 1 104 ? 10.109 -3.781 8.406 1 98.44 104 GLY A O 1
ATOM 773 N N . LEU A 1 105 ? 8.406 -2.643 9.266 1 98.38 105 LEU A N 1
ATOM 774 C CA . LEU A 1 105 ? 7.785 -3.846 9.805 1 98.38 105 LEU A CA 1
ATOM 775 C C . LEU A 1 105 ? 7.383 -4.801 8.688 1 98.38 105 LEU A C 1
ATOM 777 O O . LEU A 1 105 ? 7.598 -6.012 8.789 1 98.38 105 LEU A O 1
ATOM 781 N N . LEU A 1 106 ? 6.762 -4.297 7.637 1 98.5 106 LEU A N 1
ATOM 782 C CA . LEU A 1 106 ? 6.363 -5.117 6.496 1 98.5 106 LEU A CA 1
ATOM 783 C C . LEU A 1 106 ? 7.582 -5.746 5.828 1 98.5 106 LEU A C 1
ATOM 785 O O . LEU A 1 106 ? 7.555 -6.918 5.457 1 98.5 106 LEU A O 1
ATOM 789 N N . LEU A 1 107 ? 8.633 -4.941 5.691 1 98.75 107 LEU A N 1
ATOM 790 C CA . LEU A 1 107 ? 9.867 -5.484 5.148 1 98.75 107 LEU A CA 1
ATOM 791 C C . LEU A 1 107 ? 10.406 -6.605 6.031 1 98.75 107 LEU A C 1
ATOM 793 O O . LEU A 1 107 ? 10.812 -7.656 5.527 1 98.75 107 LEU A O 1
ATOM 797 N N . LEU A 1 108 ? 10.398 -6.422 7.316 1 98.62 108 LEU A N 1
ATOM 798 C CA . LEU A 1 108 ? 10.906 -7.43 8.242 1 98.62 108 LEU A CA 1
ATOM 799 C C . LEU A 1 108 ? 10.117 -8.727 8.117 1 98.62 108 LEU A C 1
ATOM 801 O O . LEU A 1 108 ? 10.703 -9.812 8.078 1 98.62 108 LEU A O 1
ATOM 805 N N . ILE A 1 109 ? 8.844 -8.633 8 1 98.25 109 ILE A N 1
ATOM 806 C CA . ILE A 1 109 ? 7.98 -9.797 7.867 1 98.25 109 ILE A CA 1
ATOM 807 C C . ILE A 1 109 ? 8.281 -10.516 6.555 1 98.25 109 ILE A C 1
ATOM 809 O O . ILE A 1 109 ? 8.461 -11.742 6.535 1 98.25 109 ILE A O 1
ATOM 813 N N . ALA A 1 110 ? 8.328 -9.781 5.473 1 98 110 ALA A N 1
ATOM 814 C CA . ALA A 1 110 ? 8.586 -10.352 4.152 1 98 110 ALA A CA 1
ATOM 815 C C . ALA A 1 110 ? 9.938 -11.055 4.109 1 98 110 ALA A C 1
ATOM 817 O O . ALA A 1 110 ? 10.031 -12.211 3.688 1 98 110 ALA A O 1
ATOM 818 N N . LEU A 1 111 ? 10.953 -10.406 4.617 1 98.06 111 LEU A N 1
ATOM 819 C CA . LEU A 1 111 ? 12.32 -10.914 4.5 1 98.06 111 LEU A CA 1
ATOM 820 C C . LEU A 1 111 ? 12.555 -12.078 5.453 1 98.06 111 LEU A C 1
ATOM 822 O O . LEU A 1 111 ? 13.227 -13.055 5.102 1 98.06 111 LEU A O 1
ATOM 826 N N . THR A 1 112 ? 12.039 -12 6.641 1 97.31 112 THR A N 1
ATOM 827 C CA . THR A 1 112 ? 12.172 -13.102 7.586 1 97.31 112 THR A CA 1
ATOM 828 C C . THR A 1 112 ? 11.422 -14.336 7.086 1 97.31 112 THR A C 1
ATOM 830 O O . THR A 1 112 ? 11.945 -15.445 7.148 1 97.31 112 THR A O 1
ATOM 833 N N . GLY A 1 113 ? 10.219 -14.156 6.605 1 95.19 113 GLY A N 1
ATOM 834 C CA . GLY A 1 113 ? 9.469 -15.273 6.062 1 95.19 113 GLY A CA 1
ATOM 835 C C . GLY A 1 113 ? 10.164 -15.961 4.906 1 95.19 113 GLY A C 1
ATOM 836 O O . GLY A 1 113 ? 10.211 -17.188 4.848 1 95.19 113 GLY A O 1
ATOM 837 N N . TYR A 1 114 ? 10.648 -15.156 4.062 1 95.38 114 TYR A N 1
ATOM 838 C CA . TYR A 1 114 ? 11.352 -15.711 2.912 1 95.38 114 TYR A CA 1
ATOM 839 C C . TYR A 1 114 ? 12.602 -16.469 3.354 1 95.38 114 TYR A C 1
ATOM 841 O O . TYR A 1 114 ? 12.93 -17.516 2.787 1 95.38 114 TYR A O 1
ATOM 849 N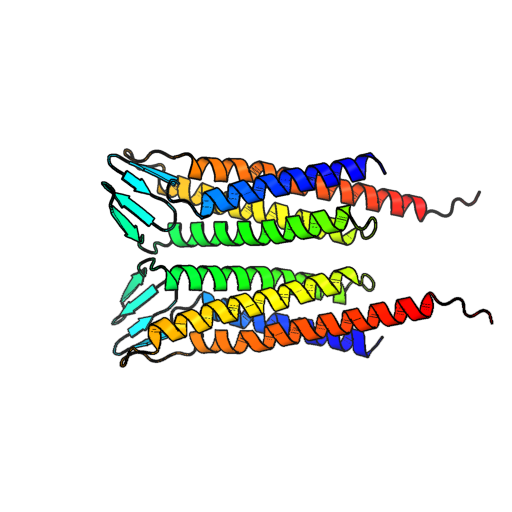 N . THR A 1 115 ? 13.305 -15.961 4.359 1 95.06 115 THR A N 1
ATOM 850 C CA . THR A 1 115 ? 14.492 -16.625 4.891 1 95.06 115 THR A CA 1
ATOM 851 C C . THR A 1 115 ? 14.133 -17.969 5.5 1 95.06 115 THR A C 1
ATOM 853 O O . THR A 1 115 ? 14.805 -18.969 5.234 1 95.06 115 THR A O 1
ATOM 856 N N . VAL A 1 116 ? 13.117 -18.031 6.27 1 93 116 VAL A N 1
ATOM 857 C CA . VAL A 1 116 ? 12.719 -19.266 6.945 1 93 116 VAL A CA 1
ATOM 858 C C . VAL A 1 116 ? 12.352 -20.328 5.914 1 93 116 VAL A C 1
ATOM 860 O O . VAL A 1 116 ? 12.688 -21.5 6.078 1 93 116 VAL A O 1
ATOM 863 N N . LYS A 1 117 ? 11.742 -19.906 4.828 1 91.06 117 LYS A N 1
ATOM 864 C CA . LYS A 1 117 ? 11.312 -20.844 3.783 1 91.06 117 LYS A CA 1
ATOM 865 C C . LYS A 1 117 ? 12.508 -21.422 3.037 1 91.06 117 LYS A C 1
ATOM 867 O O . LYS A 1 117 ? 12.484 -22.578 2.613 1 91.06 117 LYS A O 1
ATOM 872 N N . ASN A 1 118 ? 13.523 -20.625 2.918 1 90.25 118 ASN A N 1
ATOM 873 C CA . ASN A 1 118 ? 14.586 -21.016 1.994 1 90.25 118 ASN A CA 1
ATOM 874 C C . ASN A 1 118 ? 15.875 -21.359 2.734 1 90.25 118 ASN A C 1
ATOM 876 O O . ASN A 1 118 ? 16.828 -21.844 2.131 1 90.25 118 ASN A O 1
ATOM 880 N N . ALA A 1 119 ? 15.914 -21.188 3.984 1 84.75 119 ALA A N 1
ATOM 881 C CA . ALA A 1 119 ? 17.141 -21.359 4.762 1 84.75 119 ALA A CA 1
ATOM 882 C C . ALA A 1 119 ? 17.547 -22.844 4.816 1 84.75 119 ALA A C 1
ATOM 884 O O . ALA A 1 119 ? 18.719 -23.156 5.008 1 84.75 119 ALA A O 1
ATOM 885 N N . TRP A 1 120 ? 16.656 -23.734 4.562 1 85.44 120 TRP A N 1
ATOM 886 C CA . TRP A 1 120 ? 16.938 -25.156 4.727 1 85.44 120 TRP A CA 1
ATOM 887 C C . TRP A 1 120 ? 17.312 -25.797 3.393 1 85.44 120 TRP A C 1
ATOM 889 O O . TRP A 1 120 ? 17.656 -26.969 3.338 1 85.44 120 TRP A O 1
ATOM 899 N N . LYS A 1 121 ? 17.188 -24.938 2.463 1 87.31 121 LYS A N 1
ATOM 900 C CA . LYS A 1 121 ? 17.531 -25.453 1.146 1 87.31 121 LYS A CA 1
ATOM 901 C C . LYS A 1 121 ? 19.031 -25.375 0.901 1 87.31 121 LYS A C 1
ATOM 903 O O . LYS A 1 121 ? 19.641 -24.312 1.112 1 87.31 121 LYS A O 1
ATOM 908 N N . ASN A 1 122 ? 19.656 -26.422 0.512 1 85.81 122 ASN A N 1
ATOM 909 C CA . ASN A 1 122 ? 21.109 -26.516 0.367 1 85.81 122 ASN A CA 1
ATOM 910 C C . ASN A 1 122 ? 21.562 -25.953 -0.978 1 85.81 122 ASN A C 1
ATOM 912 O O . ASN A 1 122 ? 22.719 -25.562 -1.125 1 85.81 122 ASN A O 1
ATOM 916 N N . ASP A 1 123 ? 20.75 -25.812 -1.889 1 87.88 123 ASP A N 1
ATOM 917 C CA . ASP A 1 123 ? 21.172 -25.422 -3.234 1 87.88 123 ASP A CA 1
ATOM 918 C C . ASP A 1 123 ? 20.672 -24.016 -3.578 1 87.88 123 ASP A C 1
ATOM 920 O O . ASP A 1 123 ? 20.625 -23.641 -4.75 1 87.88 123 ASP A O 1
ATOM 924 N N . VAL A 1 124 ? 20.375 -23.359 -2.545 1 86.31 124 VAL A N 1
ATOM 925 C CA . VAL A 1 124 ? 19.844 -22.031 -2.781 1 86.31 124 VAL A CA 1
ATOM 926 C C . VAL A 1 124 ? 20.688 -20.984 -2.062 1 86.31 124 VAL A C 1
ATOM 928 O O . VAL A 1 124 ? 21 -21.141 -0.877 1 86.31 124 VAL A O 1
ATOM 931 N N . PHE A 1 125 ? 21.172 -19.922 -2.871 1 92.25 125 PHE A N 1
ATOM 932 C CA . PHE A 1 125 ? 21.938 -18.812 -2.336 1 92.25 125 PHE A CA 1
ATOM 933 C C . PHE A 1 125 ? 21.172 -17.5 -2.492 1 92.25 125 PHE A C 1
ATOM 935 O O . PHE A 1 125 ? 20.594 -17.25 -3.545 1 92.25 125 PHE A O 1
ATOM 942 N N . PHE A 1 126 ? 21.219 -16.781 -1.396 1 94.75 126 PHE A N 1
ATOM 943 C CA . PHE A 1 126 ? 20.594 -15.477 -1.472 1 94.75 126 PHE A CA 1
ATOM 944 C C . PHE A 1 126 ? 21.406 -14.539 -2.357 1 94.75 126 PHE A C 1
ATOM 946 O O . PHE A 1 126 ? 22.641 -14.562 -2.334 1 94.75 126 PHE A O 1
ATOM 953 N N . SER A 1 127 ? 20.703 -13.719 -3.111 1 95.88 127 SER A N 1
ATOM 954 C CA . SER A 1 127 ? 21.328 -12.875 -4.121 1 95.88 127 SER A CA 1
ATOM 955 C C . SER A 1 127 ? 21.109 -11.398 -3.816 1 95.88 127 SER A C 1
ATOM 957 O O . SER A 1 127 ? 20.672 -11.039 -2.725 1 95.88 127 SER A O 1
ATOM 959 N N . TRP A 1 128 ? 21.562 -10.508 -4.77 1 96.12 128 TRP A N 1
ATOM 960 C CA . TRP A 1 128 ? 21.672 -9.078 -4.516 1 96.12 128 TRP A CA 1
ATOM 961 C C . TRP A 1 128 ? 20.297 -8.453 -4.297 1 96.12 128 TRP A C 1
ATOM 963 O O . TRP A 1 128 ? 20.156 -7.535 -3.484 1 96.12 128 TRP A O 1
ATOM 973 N N . SER A 1 129 ? 19.359 -8.883 -5 1 96.94 129 SER A N 1
ATOM 974 C CA . SER A 1 129 ? 18 -8.344 -4.855 1 96.94 129 SER A CA 1
ATOM 975 C C . SER A 1 129 ? 17.469 -8.555 -3.439 1 96.94 129 SER A C 1
ATOM 977 O O . SER A 1 129 ? 16.859 -7.66 -2.861 1 96.94 129 SER A O 1
ATOM 979 N N . TYR A 1 130 ? 17.703 -9.703 -2.961 1 97.56 130 TYR A N 1
ATOM 980 C CA . TYR A 1 130 ? 17.312 -10.031 -1.595 1 97.56 130 TYR A CA 1
ATOM 981 C C . TYR A 1 130 ? 18.047 -9.156 -0.591 1 97.56 130 TYR A C 1
ATOM 983 O O . TYR A 1 130 ? 17.453 -8.625 0.345 1 97.56 130 TYR A O 1
ATOM 991 N N . PHE A 1 131 ? 19.266 -8.898 -0.782 1 97.69 131 PHE A N 1
ATOM 992 C CA . PHE A 1 131 ? 20.078 -8.094 0.11 1 97.69 131 PHE A CA 1
ATOM 993 C C . PHE A 1 131 ? 19.641 -6.633 0.077 1 97.69 131 PHE A C 1
ATOM 995 O O . PHE A 1 131 ? 19.688 -5.938 1.094 1 97.69 131 PHE A O 1
ATOM 1002 N N . SER A 1 132 ? 19.25 -6.223 -1.076 1 98.31 132 SER A N 1
ATOM 1003 C CA . SER A 1 132 ? 18.734 -4.859 -1.175 1 98.31 132 SER A CA 1
ATOM 1004 C C . SER A 1 132 ? 17.531 -4.656 -0.267 1 98.31 132 SER A C 1
ATOM 1006 O O . SER A 1 132 ? 17.344 -3.578 0.305 1 98.31 132 SER A O 1
ATOM 1008 N N . GLY A 1 133 ? 16.688 -5.688 -0.136 1 98.31 133 GLY A 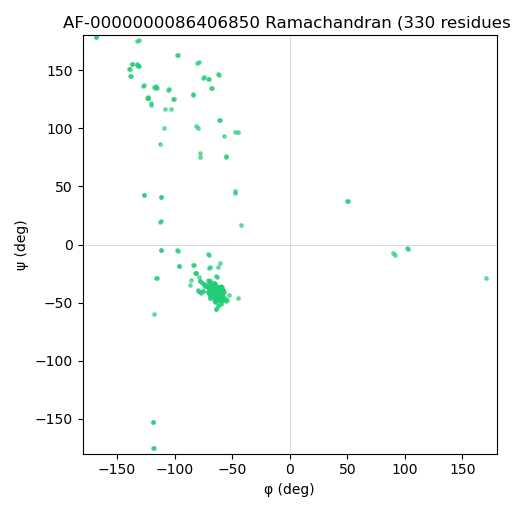N 1
ATOM 1009 C CA . GLY A 1 133 ? 15.578 -5.621 0.801 1 98.31 133 GLY A CA 1
ATOM 1010 C C . GLY A 1 133 ? 16.016 -5.48 2.244 1 98.31 133 GLY A C 1
ATOM 1011 O O . GLY A 1 133 ? 15.508 -4.633 2.977 1 98.31 133 GLY A O 1
ATOM 1012 N N . TRP A 1 134 ? 17.016 -6.223 2.57 1 98.19 134 TRP A N 1
ATOM 1013 C CA . TRP A 1 134 ? 17.562 -6.164 3.924 1 98.19 134 TRP A CA 1
ATOM 1014 C C . TRP A 1 134 ? 18.172 -4.797 4.207 1 98.19 134 TRP A C 1
ATOM 1016 O O . TRP A 1 134 ? 18.109 -4.297 5.332 1 98.19 134 TRP A O 1
ATOM 1026 N N . LEU A 1 135 ? 18.734 -4.227 3.215 1 98.56 135 LEU A N 1
ATOM 1027 C CA . LEU A 1 135 ? 19.359 -2.916 3.365 1 98.56 135 LEU A CA 1
ATOM 1028 C C . LEU A 1 135 ? 18.312 -1.818 3.473 1 98.56 135 LEU A C 1
ATOM 1030 O O . LEU A 1 135 ? 18.516 -0.825 4.176 1 98.56 135 LEU A O 1
ATOM 1034 N N . ALA A 1 136 ? 17.234 -2.002 2.793 1 98.75 136 ALA A N 1
ATOM 1035 C CA . ALA A 1 136 ? 16.156 -1.02 2.842 1 98.75 136 ALA A CA 1
ATOM 1036 C C . ALA A 1 136 ? 15.562 -0.918 4.246 1 98.75 136 ALA A C 1
ATOM 1038 O O . ALA A 1 136 ? 15.117 0.152 4.664 1 98.75 136 ALA A O 1
ATOM 1039 N N . LEU A 1 137 ? 15.633 -1.951 4.992 1 98.62 137 LEU A N 1
ATOM 1040 C CA . LEU A 1 137 ? 14.992 -2.043 6.301 1 98.62 137 LEU A CA 1
ATOM 1041 C C . LEU A 1 137 ? 15.594 -1.022 7.266 1 98.62 137 LEU A C 1
ATOM 1043 O O . LEU A 1 137 ? 14.875 -0.174 7.801 1 98.62 137 LEU A O 1
ATOM 1047 N N . PRO A 1 138 ? 16.875 -1.013 7.48 1 98.56 138 PRO A N 1
ATOM 1048 C CA . PRO A 1 138 ? 17.406 -0.01 8.406 1 98.56 138 PRO A CA 1
ATOM 1049 C C . PRO A 1 138 ? 17.234 1.418 7.895 1 98.56 138 PRO A C 1
ATOM 1051 O O . PRO A 1 138 ? 17.031 2.344 8.688 1 98.56 138 PRO A O 1
ATOM 1054 N N . PHE A 1 139 ? 17.312 1.637 6.609 1 98.81 139 PHE A N 1
ATOM 1055 C CA . PHE A 1 139 ? 17.094 2.969 6.062 1 98.81 139 PHE A CA 1
ATOM 1056 C C . PHE A 1 139 ? 15.68 3.451 6.379 1 98.81 139 PHE A C 1
ATOM 1058 O O . PHE A 1 139 ? 15.477 4.617 6.719 1 98.81 139 PHE A O 1
ATOM 1065 N N . SER A 1 140 ? 14.734 2.553 6.297 1 98.69 140 SER A N 1
ATOM 1066 C CA . SER A 1 140 ? 13.352 2.92 6.605 1 98.69 140 SER A CA 1
ATOM 1067 C C . SER A 1 140 ? 13.18 3.223 8.086 1 98.69 140 SER A C 1
ATOM 1069 O O . SER A 1 140 ? 12.547 4.211 8.453 1 98.69 140 SER A O 1
ATOM 1071 N N . ILE A 1 141 ? 13.742 2.441 8.945 1 98.5 141 ILE A N 1
ATOM 1072 C CA . ILE A 1 141 ? 13.609 2.605 10.391 1 98.5 141 ILE A CA 1
ATOM 1073 C C . ILE A 1 141 ? 14.273 3.912 10.828 1 98.5 141 ILE A C 1
ATOM 1075 O O . ILE A 1 141 ? 13.688 4.684 11.586 1 98.5 141 ILE A O 1
ATOM 1079 N N . ILE A 1 142 ? 15.422 4.168 10.312 1 98.69 142 ILE A N 1
ATOM 1080 C CA . ILE A 1 142 ? 16.141 5.375 10.695 1 98.69 142 ILE A CA 1
ATOM 1081 C C . ILE A 1 142 ? 15.414 6.609 10.172 1 98.69 142 ILE A C 1
ATOM 1083 O O . ILE A 1 142 ? 15.336 7.629 10.852 1 98.69 142 ILE A O 1
ATOM 1087 N N . ALA A 1 143 ? 14.938 6.48 8.93 1 98.38 143 ALA A N 1
ATOM 1088 C CA . ALA A 1 143 ? 14.133 7.582 8.422 1 98.38 143 ALA A CA 1
ATOM 1089 C C . ALA A 1 143 ? 12.953 7.879 9.344 1 98.38 143 ALA A C 1
ATOM 1091 O O . ALA A 1 143 ? 12.695 9.039 9.68 1 98.38 143 ALA A O 1
ATOM 1092 N N . GLY A 1 144 ? 12.266 6.852 9.766 1 97.75 144 GLY A N 1
ATOM 1093 C CA . GLY A 1 144 ? 11.172 7.027 10.711 1 97.75 144 GLY A CA 1
ATOM 1094 C C . GLY A 1 144 ? 11.602 7.699 12 1 97.75 144 GLY A C 1
ATOM 1095 O O . GLY A 1 144 ? 10.906 8.578 12.508 1 97.75 144 GLY A O 1
ATOM 1096 N N . LEU A 1 145 ? 12.719 7.324 12.484 1 97.88 145 LEU A N 1
ATOM 1097 C CA . LEU A 1 145 ? 13.234 7.906 13.719 1 97.88 145 LEU A CA 1
ATOM 1098 C C . LEU A 1 145 ? 13.578 9.383 13.523 1 97.88 145 LEU A C 1
ATOM 1100 O O . LEU A 1 145 ? 13.336 10.203 14.414 1 97.88 145 LEU A O 1
ATOM 1104 N N . CYS A 1 146 ? 14.141 9.703 12.383 1 96.75 146 CYS A N 1
ATOM 1105 C CA . CYS A 1 146 ? 14.469 11.094 12.086 1 96.75 146 CYS A CA 1
ATOM 1106 C C . CYS A 1 146 ? 13.211 11.961 12.102 1 96.75 146 CYS A C 1
ATOM 1108 O O . CYS A 1 146 ? 13.203 13.039 12.703 1 96.75 146 CYS A O 1
ATOM 1110 N N . PHE A 1 147 ? 12.18 11.523 11.57 1 95.19 147 PHE A N 1
ATOM 1111 C CA . PHE A 1 147 ? 10.945 12.297 11.539 1 95.19 147 PHE A CA 1
ATOM 1112 C C . PHE A 1 147 ? 10.289 12.336 12.914 1 95.19 147 PHE A C 1
ATOM 1114 O O . PHE A 1 147 ? 9.68 13.344 13.289 1 95.19 147 PHE A O 1
ATOM 1121 N N . LEU A 1 148 ? 10.406 11.273 13.609 1 93.94 148 LEU A N 1
ATOM 1122 C CA . LEU A 1 148 ? 9.867 11.25 14.969 1 93.94 148 LEU A CA 1
ATOM 1123 C C . LEU A 1 148 ? 10.586 12.258 15.859 1 93.94 148 LEU A C 1
ATOM 1125 O O . LEU A 1 148 ? 9.938 13.031 16.578 1 93.94 148 LEU A O 1
ATOM 1129 N N . LEU A 1 149 ? 11.891 12.219 15.773 1 94.25 149 LEU A N 1
ATOM 1130 C CA . LEU A 1 149 ? 12.68 13.148 16.578 1 94.25 149 LEU A CA 1
ATOM 1131 C C . LEU A 1 149 ? 12.406 14.594 16.156 1 94.25 149 LEU A C 1
ATOM 1133 O O . LEU A 1 149 ? 12.305 15.477 17.016 1 94.25 149 LEU A O 1
ATOM 1137 N N . ALA A 1 150 ? 12.336 14.805 14.859 1 92.19 150 ALA A N 1
ATOM 1138 C CA . ALA A 1 150 ? 12 16.141 14.375 1 92.19 150 ALA A CA 1
ATOM 1139 C C . ALA A 1 150 ? 10.648 16.594 14.906 1 92.19 150 ALA A C 1
ATOM 1141 O O . ALA A 1 150 ? 10.477 17.75 15.281 1 92.19 150 ALA A O 1
ATOM 1142 N N . ASP A 1 151 ? 9.742 15.711 14.953 1 87.81 151 ASP A N 1
ATOM 1143 C CA . ASP A 1 151 ? 8.414 16.016 15.469 1 87.81 151 ASP A CA 1
ATOM 1144 C C . ASP A 1 151 ? 8.461 16.328 16.969 1 87.81 151 ASP A C 1
ATOM 1146 O O . ASP A 1 151 ? 7.762 17.234 17.438 1 87.81 151 ASP A O 1
ATOM 1150 N N . MET A 1 152 ? 9.188 15.57 17.75 1 88.62 152 MET A N 1
ATOM 1151 C CA . MET A 1 152 ? 9.328 15.805 19.172 1 88.62 152 MET A CA 1
ATOM 1152 C C . MET A 1 152 ? 9.922 17.172 19.453 1 88.62 152 MET A C 1
ATOM 1154 O O . MET A 1 152 ? 9.539 17.844 20.406 1 88.62 152 MET A O 1
ATOM 1158 N N . ILE A 1 153 ? 10.844 17.625 18.609 1 87 153 ILE A N 1
ATOM 1159 C CA . ILE A 1 153 ? 11.461 18.938 18.734 1 87 153 ILE A CA 1
ATOM 1160 C C . ILE A 1 153 ? 10.414 20.016 18.5 1 87 153 ILE A C 1
ATOM 1162 O O . ILE A 1 153 ? 10.359 21.016 19.234 1 87 153 ILE A O 1
ATOM 1166 N N . VAL A 1 154 ? 9.578 19.859 17.5 1 83.06 154 VAL A N 1
ATOM 1167 C CA . VAL A 1 154 ? 8.531 20.828 17.203 1 83.06 154 VAL A CA 1
ATOM 1168 C C . VAL A 1 154 ? 7.551 20.906 18.375 1 83.06 154 VAL A C 1
ATOM 1170 O O . VAL A 1 154 ? 7.145 22 18.781 1 83.06 154 VAL A O 1
ATOM 1173 N N . GLN A 1 155 ? 7.16 19.812 19.016 1 81.25 155 GLN A N 1
ATOM 1174 C CA . GLN A 1 155 ? 6.219 19.766 20.125 1 81.25 155 GLN A CA 1
ATOM 1175 C C . GLN A 1 155 ? 6.812 20.422 21.375 1 81.25 155 GLN A C 1
ATOM 1177 O O . GLN A 1 155 ? 6.102 21.078 22.141 1 81.25 155 GLN A O 1
ATOM 1182 N N . SER A 1 156 ? 8.094 20.203 21.578 1 81.19 156 SER A N 1
ATOM 1183 C CA . SER A 1 156 ? 8.758 20.797 22.719 1 81.19 156 SER A CA 1
ATOM 1184 C C . SER A 1 156 ? 8.859 22.312 22.562 1 81.19 156 SER A C 1
ATOM 1186 O O . SER A 1 156 ? 8.703 23.062 23.547 1 81.19 156 SER A O 1
ATOM 1188 N N . THR A 1 157 ? 9.117 22.797 21.375 1 79.44 157 THR A N 1
ATOM 1189 C CA . THR A 1 157 ? 9.195 24.234 21.125 1 79.44 157 THR A CA 1
ATOM 1190 C C . THR A 1 157 ? 7.824 24.891 21.281 1 79.44 157 THR A C 1
ATOM 1192 O O . THR A 1 157 ? 7.707 25.984 21.844 1 79.44 157 THR A O 1
ATOM 1195 N N . ASP A 1 158 ? 6.773 24.234 20.875 1 74.38 158 ASP A N 1
ATOM 1196 C CA . ASP A 1 158 ? 5.41 24.734 21.031 1 74.38 158 ASP A CA 1
ATOM 1197 C C . ASP A 1 158 ? 4.98 24.734 22.484 1 74.38 158 ASP A C 1
ATOM 1199 O O . ASP A 1 158 ? 4.27 25.641 22.938 1 74.38 158 ASP A O 1
ATOM 1203 N N . ALA A 1 159 ? 5.422 23.766 23.266 1 73.56 159 ALA A N 1
ATOM 1204 C CA . ALA A 1 159 ? 5.105 23.688 24.688 1 73.56 159 ALA A CA 1
ATOM 1205 C C . ALA A 1 159 ? 5.789 24.797 25.484 1 73.56 159 ALA A C 1
ATOM 1207 O O . ALA A 1 159 ? 5.207 25.359 26.422 1 73.56 159 ALA A O 1
ATOM 1208 N N . ILE A 1 160 ? 6.934 25.172 25 1 74.75 160 ILE A N 1
ATOM 1209 C CA . ILE A 1 160 ? 7.684 26.234 25.672 1 74.75 160 ILE A CA 1
ATOM 1210 C C . ILE A 1 160 ? 7.117 27.594 25.281 1 74.75 160 ILE A C 1
ATOM 1212 O O . ILE A 1 160 ? 6.98 28.484 26.141 1 74.75 160 ILE A O 1
ATOM 1216 N N . SER A 1 161 ? 6.77 27.688 24.062 1 69.75 161 SER A N 1
ATOM 1217 C CA . SER A 1 161 ? 6.238 28.969 23.594 1 69.75 161 SER A CA 1
ATOM 1218 C C . SER A 1 161 ? 4.852 29.234 24.172 1 69.75 161 SER A C 1
ATOM 1220 O O . SER A 1 161 ? 4.414 30.391 24.25 1 69.75 161 SER A O 1
ATOM 1222 N N . GLY A 1 162 ? 4.082 28.188 24.438 1 61.75 162 GLY A N 1
ATOM 1223 C CA . GLY A 1 162 ? 2.77 28.328 25.047 1 61.75 162 GLY A CA 1
ATOM 1224 C C . GLY A 1 162 ? 2.824 28.734 26.5 1 61.75 162 GLY A C 1
ATOM 1225 O O . GLY A 1 162 ? 1.8 29.078 27.094 1 61.75 162 GLY A O 1
ATOM 1226 N N . PHE A 1 163 ? 3.994 28.766 27.156 1 60.78 163 PHE A N 1
ATOM 1227 C CA . PHE A 1 163 ? 4.152 29.266 28.516 1 60.78 163 PHE A CA 1
ATOM 1228 C C . PHE A 1 163 ? 4.25 30.781 28.516 1 60.78 163 PHE A C 1
ATOM 1230 O O . PHE A 1 163 ? 5.129 31.359 27.859 1 60.78 163 PHE A O 1
ATOM 1237 N N . PRO A 1 164 ? 3.146 31.516 28.875 1 54.97 164 PRO A N 1
ATOM 1238 C CA . PRO A 1 164 ? 3.195 32.969 28.953 1 54.97 164 PRO A CA 1
ATOM 1239 C C . PRO A 1 164 ? 4.414 33.5 29.719 1 54.97 164 PRO A C 1
ATOM 1241 O O . PRO A 1 164 ? 4.691 33 30.828 1 54.97 164 PRO A O 1
ATOM 1244 N N . VAL A 1 165 ? 5.543 33.906 29.125 1 51.12 165 VAL A N 1
ATOM 1245 C CA . VAL A 1 165 ? 6.559 34.656 29.859 1 51.12 165 VAL A CA 1
ATOM 1246 C C . VAL A 1 165 ? 5.93 35.906 30.5 1 51.12 165 VAL A C 1
ATOM 1248 O O . VAL A 1 165 ? 5.43 36.781 29.797 1 51.12 165 VAL A O 1
ATOM 1251 N N . CYS A 1 166 ? 5.234 35.781 31.531 1 46.91 166 CYS A N 1
ATOM 1252 C CA . CYS A 1 166 ? 4.941 36.938 32.375 1 46.91 166 CYS A CA 1
ATOM 1253 C C . CYS A 1 166 ? 6.211 37.75 32.656 1 46.91 166 CYS A C 1
ATOM 1255 O O . CYS A 1 166 ? 7.043 37.312 33.469 1 46.91 166 CYS A O 1
ATOM 1257 N N . LEU A 1 167 ? 7.059 38 31.609 1 36.34 167 LEU A N 1
ATOM 1258 C CA . LEU A 1 167 ? 7.836 39.156 32.031 1 36.34 167 LEU A CA 1
ATOM 1259 C C . LEU A 1 167 ? 7.004 40.438 31.891 1 36.34 167 LEU A C 1
ATOM 1261 O O . LEU A 1 167 ? 6.211 40.562 30.969 1 36.34 167 LEU A O 1
ATOM 1265 N N . MET B 1 1 ? -19.281 25.484 9.719 1 64 1 MET B N 1
ATOM 1266 C CA . MET B 1 1 ? -18.609 24.5 10.562 1 64 1 MET B CA 1
ATOM 1267 C C . MET B 1 1 ? -19.359 23.172 10.539 1 64 1 MET B C 1
ATOM 1269 O O . MET B 1 1 ? -18.766 22.109 10.398 1 64 1 MET B O 1
ATOM 1273 N N . GLY B 1 2 ? -20.703 23.359 10.289 1 81.56 2 GLY B N 1
ATOM 1274 C CA . GLY B 1 2 ? -21.531 22.156 10.312 1 81.56 2 GLY B CA 1
ATOM 1275 C C . GLY B 1 2 ? -21.391 21.312 9.062 1 81.56 2 GLY B C 1
ATOM 1276 O O . GLY B 1 2 ? -21.25 20.078 9.156 1 81.56 2 GLY B O 1
ATOM 1277 N N . VAL B 1 3 ? -21.344 21.984 7.859 1 88.38 3 VAL B N 1
ATOM 1278 C CA . VAL B 1 3 ? -21.266 21.25 6.602 1 88.38 3 VAL B CA 1
ATOM 1279 C C . VAL B 1 3 ? -19.922 20.531 6.492 1 88.38 3 VAL B C 1
ATOM 1281 O O . VAL B 1 3 ? -19.859 19.391 6.031 1 88.38 3 VAL B O 1
ATOM 1284 N N . ARG B 1 4 ? -18.859 21.188 6.945 1 88.12 4 ARG B N 1
ATOM 1285 C CA . ARG B 1 4 ? -17.531 20.594 6.941 1 88.12 4 ARG B CA 1
ATOM 1286 C C . ARG B 1 4 ? -17.484 19.312 7.762 1 88.12 4 ARG B C 1
ATOM 1288 O O . ARG B 1 4 ? -16.953 18.297 7.312 1 88.12 4 ARG B O 1
ATOM 1295 N N . ARG B 1 5 ? -18.078 19.406 8.891 1 88.62 5 ARG B N 1
ATOM 1296 C CA . ARG B 1 5 ? -18.094 18.25 9.781 1 88.62 5 ARG B CA 1
ATOM 1297 C C . ARG B 1 5 ? -18.922 17.109 9.188 1 88.62 5 ARG B C 1
ATOM 1299 O O . ARG B 1 5 ? -18.562 15.945 9.305 1 88.62 5 ARG B O 1
ATOM 1306 N N . SER B 1 6 ? -20.016 17.531 8.641 1 93.31 6 SER B N 1
ATOM 1307 C CA . SER B 1 6 ? -20.859 16.547 7.98 1 93.31 6 SER B CA 1
ATOM 1308 C C . SER B 1 6 ? -20.109 15.859 6.836 1 93.31 6 SER B C 1
ATOM 1310 O O . SER B 1 6 ? -20.203 14.641 6.672 1 93.31 6 SER B O 1
ATOM 1312 N N . LEU B 1 7 ? -19.391 16.578 6.008 1 94.06 7 LEU B N 1
ATOM 1313 C CA . LEU B 1 7 ? -18.609 16.047 4.895 1 94.06 7 LEU B CA 1
ATOM 1314 C C . LEU B 1 7 ? -17.5 15.125 5.395 1 94.06 7 LEU B C 1
ATOM 1316 O O . LEU B 1 7 ? -17.281 14.047 4.828 1 94.06 7 LEU B O 1
ATOM 1320 N N . GLN B 1 8 ? -16.875 15.492 6.473 1 92.88 8 GLN B N 1
ATOM 1321 C CA . GLN B 1 8 ? -15.812 14.664 7.035 1 92.88 8 GLN B CA 1
ATOM 1322 C C . GLN B 1 8 ? -16.375 13.367 7.602 1 92.88 8 GLN B C 1
ATOM 1324 O O . GLN B 1 8 ? -15.781 12.297 7.43 1 92.88 8 GLN B O 1
ATOM 1329 N N . SER B 1 9 ? -17.516 13.461 8.289 1 93.88 9 SER B N 1
ATOM 1330 C CA . SER B 1 9 ? -18.156 12.266 8.828 1 93.88 9 SER B CA 1
ATOM 1331 C C . SER B 1 9 ? -18.641 11.344 7.715 1 93.88 9 SER B C 1
ATOM 1333 O O . SER B 1 9 ? -18.406 10.133 7.766 1 93.88 9 SER B O 1
ATOM 1335 N N . GLY B 1 10 ? -19.312 11.977 6.785 1 96.56 10 GLY B N 1
ATOM 1336 C CA . GLY B 1 10 ? -19.734 11.203 5.629 1 96.56 10 GLY B CA 1
ATOM 1337 C C . GLY B 1 10 ? -18.594 10.562 4.875 1 96.56 10 GLY B C 1
ATOM 1338 O O . GLY B 1 10 ? -18.672 9.398 4.484 1 96.56 10 GLY B O 1
ATOM 1339 N N . GLY B 1 11 ? -17.531 11.305 4.629 1 96.88 11 GLY B N 1
ATOM 1340 C CA . GLY B 1 11 ? -16.344 10.773 3.977 1 96.88 11 GLY B CA 1
ATOM 1341 C C . GLY B 1 11 ? -15.719 9.617 4.73 1 96.88 11 GLY B C 1
ATOM 1342 O O . GLY B 1 11 ? -15.305 8.625 4.125 1 96.88 11 GLY B O 1
ATOM 1343 N N . ALA B 1 12 ? -15.656 9.75 6.035 1 95.75 12 ALA B N 1
ATOM 1344 C CA . ALA B 1 12 ? -15.094 8.688 6.855 1 95.75 12 ALA B CA 1
ATOM 1345 C C . ALA B 1 12 ? -15.938 7.414 6.77 1 95.75 12 ALA B C 1
ATOM 1347 O O . ALA B 1 12 ? -15.398 6.309 6.68 1 95.75 12 ALA B O 1
ATOM 1348 N N . TRP B 1 13 ? -17.234 7.645 6.812 1 97.69 13 TRP B N 1
ATOM 1349 C CA . TRP B 1 13 ? -18.125 6.504 6.711 1 97.69 13 TRP B CA 1
ATOM 1350 C C . TRP B 1 13 ? -18 5.816 5.355 1 97.69 13 TRP B C 1
ATOM 1352 O O . TRP B 1 13 ? -17.938 4.59 5.281 1 97.69 13 TRP B O 1
ATOM 1362 N N . LEU B 1 14 ? -17.984 6.535 4.32 1 98.5 14 LEU B N 1
ATOM 1363 C CA . LEU B 1 14 ? -17.828 5.988 2.979 1 98.5 14 LEU B CA 1
ATOM 1364 C C . LEU B 1 14 ? -16.469 5.305 2.826 1 98.5 14 LEU B C 1
ATOM 1366 O O . LEU B 1 14 ? -16.375 4.246 2.203 1 98.5 14 LEU B O 1
ATOM 1370 N N . SER B 1 15 ? -15.461 5.938 3.346 1 98.44 15 SER B N 1
ATOM 1371 C CA . SER B 1 15 ? -14.133 5.34 3.34 1 98.44 15 SER B CA 1
ATOM 1372 C C . SER B 1 15 ? -14.125 4.004 4.07 1 98.44 15 SER B C 1
ATOM 1374 O O . SER B 1 15 ? -13.492 3.047 3.617 1 98.44 15 SER B O 1
ATOM 1376 N N . PHE B 1 16 ? -14.773 3.934 5.176 1 98.5 16 PHE B N 1
ATOM 1377 C CA . PHE B 1 16 ? -14.875 2.709 5.961 1 98.5 16 PHE B CA 1
ATOM 1378 C C . PHE B 1 16 ? -15.531 1.599 5.152 1 98.5 16 PHE B C 1
ATOM 1380 O O . PHE B 1 16 ? -15.031 0.475 5.102 1 98.5 16 PHE B O 1
ATOM 1387 N N . LEU B 1 17 ? -16.594 1.898 4.527 1 98.62 17 LEU B N 1
ATOM 1388 C CA . LEU B 1 17 ? -17.297 0.923 3.699 1 98.62 17 LEU B CA 1
ATOM 1389 C C . LEU B 1 17 ? -16.438 0.492 2.518 1 98.62 17 LEU B C 1
ATOM 1391 O O . LEU B 1 17 ? -16.375 -0.694 2.186 1 98.62 17 LEU B O 1
ATOM 1395 N N . ALA B 1 18 ? -15.789 1.423 1.876 1 98.75 18 ALA B N 1
ATOM 1396 C CA . ALA B 1 18 ? -14.914 1.121 0.749 1 98.75 18 ALA B CA 1
ATOM 1397 C C . ALA B 1 18 ? -13.812 0.143 1.156 1 98.75 18 ALA B C 1
ATOM 1399 O O . ALA B 1 18 ? -13.492 -0.785 0.409 1 98.75 18 ALA B O 1
ATOM 1400 N N . ASN B 1 19 ? -13.297 0.325 2.33 1 98.56 19 ASN B N 1
ATOM 1401 C CA . ASN B 1 19 ? -12.211 -0.535 2.801 1 98.56 19 ASN B CA 1
ATOM 1402 C C . ASN B 1 19 ? -12.711 -1.948 3.096 1 98.56 19 ASN B C 1
ATOM 1404 O O . ASN B 1 19 ? -12.039 -2.928 2.771 1 98.56 19 ASN B O 1
ATOM 1408 N N . ILE B 1 20 ? -13.828 -2.076 3.693 1 98.62 20 ILE B N 1
ATOM 1409 C CA . ILE B 1 20 ? -14.406 -3.391 3.959 1 98.62 20 ILE B CA 1
ATOM 1410 C C . ILE B 1 20 ? -14.609 -4.141 2.646 1 98.62 20 ILE B C 1
ATOM 1412 O O . ILE B 1 20 ? -14.219 -5.305 2.523 1 98.62 20 ILE B O 1
ATOM 1416 N N . LEU B 1 21 ? -15.164 -3.461 1.734 1 98.69 21 LEU B N 1
ATOM 1417 C CA . LEU B 1 21 ? -15.445 -4.078 0.442 1 98.69 21 LEU B CA 1
ATOM 1418 C C . LEU B 1 21 ? -14.156 -4.438 -0.282 1 98.69 21 LEU B C 1
ATOM 1420 O O . LEU B 1 21 ? -14.062 -5.5 -0.896 1 98.69 21 LEU B O 1
ATOM 1424 N N . THR B 1 22 ? -13.148 -3.562 -0.247 1 98.62 22 THR B N 1
ATOM 1425 C CA . THR B 1 22 ? -11.875 -3.818 -0.903 1 98.62 22 THR B CA 1
ATOM 1426 C C . THR B 1 22 ? -11.18 -5.023 -0.279 1 98.62 22 THR B C 1
ATOM 1428 O O . THR B 1 22 ? -10.641 -5.875 -0.992 1 98.62 22 THR B O 1
ATOM 1431 N N . VAL B 1 23 ? -11.227 -5.148 1.033 1 97.38 23 VAL B N 1
ATOM 1432 C CA . VAL B 1 23 ? -10.578 -6.258 1.732 1 97.38 23 VAL B CA 1
ATOM 1433 C C . VAL B 1 23 ? -11.32 -7.559 1.425 1 97.38 23 VAL B C 1
ATOM 1435 O O . VAL B 1 23 ? -10.688 -8.586 1.146 1 97.38 23 VAL B O 1
ATOM 1438 N N . LEU B 1 24 ? -12.578 -7.469 1.421 1 97.19 24 LEU B N 1
ATOM 1439 C CA . LEU B 1 24 ? -13.375 -8.641 1.066 1 97.19 24 LEU B CA 1
ATOM 1440 C C . LEU B 1 24 ? -13.062 -9.102 -0.354 1 97.19 24 LEU B C 1
ATOM 1442 O O . LEU B 1 24 ? -12.836 -10.289 -0.59 1 97.19 24 LEU B O 1
ATOM 1446 N N . SER B 1 25 ? -13.055 -8.188 -1.245 1 98.19 25 SER B N 1
ATOM 1447 C CA . SER B 1 25 ? -12.781 -8.5 -2.645 1 98.19 25 SER B CA 1
ATOM 1448 C C . SER B 1 25 ? -11.375 -9.07 -2.822 1 98.19 25 SER B C 1
ATOM 1450 O O . SER B 1 25 ? -11.164 -9.977 -3.631 1 98.19 25 SER B O 1
ATOM 1452 N N . THR B 1 26 ? -10.422 -8.578 -2.088 1 96.38 26 THR B N 1
ATOM 1453 C CA . THR B 1 26 ? -9.023 -8.977 -2.24 1 96.38 26 THR B CA 1
ATOM 1454 C C . THR B 1 26 ? -8.773 -10.336 -1.585 1 96.38 26 THR B C 1
ATOM 1456 O O . THR B 1 26 ? -8.008 -11.148 -2.105 1 96.38 26 THR B O 1
ATOM 1459 N N . ALA B 1 27 ? -9.5 -10.672 -0.518 1 93.62 27 ALA B N 1
ATOM 1460 C CA . ALA B 1 27 ? -9.148 -11.812 0.316 1 93.62 27 ALA B CA 1
ATOM 1461 C C . ALA B 1 27 ? -9.938 -13.055 -0.095 1 93.62 27 ALA B C 1
ATOM 1463 O O . ALA B 1 27 ? -9.555 -14.18 0.241 1 93.62 27 ALA B O 1
ATOM 1464 N N . THR B 1 28 ? -10.984 -12.891 -0.79 1 94.62 28 THR B N 1
ATOM 1465 C CA . THR B 1 28 ? -11.828 -14.039 -1.109 1 94.62 28 THR B CA 1
ATOM 1466 C C . THR B 1 28 ? -11.508 -14.57 -2.504 1 94.62 28 THR B C 1
ATOM 1468 O O . THR B 1 28 ? -10.875 -13.883 -3.307 1 94.62 28 THR B O 1
ATOM 1471 N N . ASN B 1 29 ? -11.961 -15.836 -2.797 1 93.94 29 ASN B N 1
ATOM 1472 C CA . ASN B 1 29 ? -11.656 -16.531 -4.047 1 93.94 29 ASN B CA 1
ATOM 1473 C C . ASN B 1 29 ? -12.906 -16.688 -4.914 1 93.94 29 ASN B C 1
ATOM 1475 O O . ASN B 1 29 ? -13.117 -17.75 -5.512 1 93.94 29 ASN B O 1
ATOM 1479 N N . TYR B 1 30 ? -13.719 -15.641 -4.957 1 96 30 TYR B N 1
ATOM 1480 C CA . TYR B 1 30 ? -14.961 -15.719 -5.719 1 96 30 TYR B CA 1
ATOM 1481 C C . TYR B 1 30 ? -15.07 -14.57 -6.715 1 96 30 TYR B C 1
ATOM 1483 O O . TYR B 1 30 ? -16.125 -13.953 -6.848 1 96 30 TYR B O 1
ATOM 1491 N N . TRP B 1 31 ? -14.023 -14.258 -7.375 1 96.38 31 TRP B N 1
ATOM 1492 C CA . TRP B 1 31 ? -14.078 -13.258 -8.438 1 96.38 31 TRP B CA 1
ATOM 1493 C C . TRP B 1 31 ? -14.836 -13.789 -9.648 1 96.38 31 TRP B C 1
ATOM 1495 O O . TRP B 1 31 ? -15.609 -13.055 -10.273 1 96.38 31 TRP B O 1
ATOM 1505 N N . THR B 1 32 ? -14.555 -15.102 -9.961 1 95.56 32 THR B N 1
ATOM 1506 C CA . THR B 1 32 ? -15.273 -15.75 -11.055 1 95.56 32 THR B CA 1
ATOM 1507 C C . THR B 1 32 ? -15.781 -17.125 -10.633 1 95.56 32 THR B C 1
ATOM 1509 O O . THR B 1 32 ? -15.227 -17.75 -9.719 1 95.56 32 THR B O 1
ATOM 1512 N N . ARG B 1 33 ? -16.812 -17.469 -11.344 1 94.62 33 ARG B N 1
ATOM 1513 C CA . ARG B 1 33 ? -17.375 -18.812 -11.195 1 94.62 33 ARG B CA 1
ATOM 1514 C C . ARG B 1 33 ? -17.5 -19.516 -12.547 1 94.62 33 ARG B C 1
ATOM 1516 O O . ARG B 1 33 ? -17.75 -18.859 -13.562 1 94.62 33 ARG B O 1
ATOM 1523 N N . HIS B 1 34 ? -17.141 -20.719 -12.586 1 90.44 34 HIS B N 1
ATOM 1524 C CA . HIS B 1 34 ? -17.312 -21.594 -13.75 1 90.44 34 HIS B CA 1
ATOM 1525 C C . HIS B 1 34 ? -17.938 -22.922 -13.359 1 90.44 34 HIS B C 1
ATOM 1527 O O . HIS B 1 34 ? -18.234 -23.156 -12.195 1 90.44 34 HIS B O 1
ATOM 1533 N N . HIS B 1 35 ? -18.172 -23.672 -14.43 1 88.31 35 HIS B N 1
ATOM 1534 C CA . HIS B 1 35 ? -18.828 -24.938 -14.148 1 88.31 35 HIS B CA 1
ATOM 1535 C C . HIS B 1 35 ? -17.969 -25.812 -13.234 1 88.31 35 HIS B C 1
ATOM 1537 O O . HIS B 1 35 ? -16.844 -26.172 -13.586 1 88.31 35 HIS B O 1
ATOM 1543 N N . GLY B 1 36 ? -18.375 -25.906 -12.07 1 88.38 36 GLY B N 1
ATOM 1544 C CA . GLY B 1 36 ? -17.734 -26.844 -11.156 1 88.38 36 GLY B CA 1
ATOM 1545 C C . GLY B 1 36 ? -16.781 -26.172 -10.188 1 88.38 36 GLY B C 1
ATOM 1546 O O . GLY B 1 36 ? -16.141 -26.844 -9.375 1 88.38 36 GLY B O 1
ATOM 1547 N N . GLY B 1 37 ? -16.703 -24.828 -10.445 1 93.56 37 GLY B N 1
ATOM 1548 C CA . GLY B 1 37 ? -15.75 -24.25 -9.516 1 93.56 37 GLY B CA 1
ATOM 1549 C C . GLY B 1 37 ? -15.773 -22.734 -9.5 1 93.56 37 GLY B C 1
ATOM 1550 O O . GLY B 1 37 ? -16.688 -22.109 -10.07 1 93.56 37 GLY B O 1
ATOM 1551 N N . HIS B 1 38 ? -14.906 -22.141 -8.617 1 94.69 38 HIS B N 1
ATOM 1552 C CA . HIS B 1 38 ? -14.758 -20.688 -8.477 1 94.69 38 HIS B CA 1
ATOM 1553 C C . HIS B 1 38 ? -13.289 -20.297 -8.359 1 94.69 38 HIS B C 1
ATOM 1555 O O . HIS B 1 38 ? -12.438 -21.141 -8.047 1 94.69 38 HIS B O 1
ATOM 1561 N N . SER B 1 39 ? -12.977 -19.078 -8.719 1 93 39 SER B N 1
ATOM 1562 C CA . SER B 1 39 ? -11.602 -18.594 -8.695 1 93 39 SER B CA 1
ATOM 1563 C C . SER B 1 39 ? -11.523 -17.172 -8.156 1 93 39 SER B C 1
ATOM 1565 O O . SER B 1 39 ? -12.445 -16.375 -8.352 1 93 39 SER B O 1
ATOM 1567 N N . GLY B 1 40 ? -10.43 -16.953 -7.445 1 93.31 40 GLY B N 1
ATOM 1568 C CA . GLY B 1 40 ? -10.102 -15.602 -7.012 1 93.31 40 GLY B CA 1
ATOM 1569 C C . GLY B 1 40 ? -8.781 -15.102 -7.559 1 93.31 40 GLY B C 1
ATOM 1570 O O . GLY B 1 40 ? -8.359 -15.508 -8.648 1 93.31 40 GLY B O 1
ATOM 1571 N N . LEU B 1 41 ? -8.18 -14.219 -6.828 1 91.19 41 LEU B N 1
ATOM 1572 C CA . LEU B 1 41 ? -6.914 -13.648 -7.258 1 91.19 41 LEU B CA 1
ATOM 1573 C C . LEU B 1 41 ? -5.754 -14.578 -6.91 1 91.19 41 LEU B C 1
ATOM 1575 O O . LEU B 1 41 ? -4.727 -14.578 -7.594 1 91.19 41 LEU B O 1
ATOM 1579 N N . TRP B 1 42 ? -5.984 -15.43 -5.867 1 88.88 42 TRP B N 1
ATOM 1580 C CA . TRP B 1 42 ? -4.859 -16.188 -5.324 1 88.88 42 TRP B CA 1
ATOM 1581 C C . TRP B 1 42 ? -5.059 -17.672 -5.539 1 88.88 42 TRP B C 1
ATOM 1583 O O . TRP B 1 42 ? -4.086 -18.438 -5.656 1 88.88 42 TRP B O 1
ATOM 1593 N N . GLN B 1 43 ? -6.344 -18.062 -5.574 1 90.81 43 GLN B N 1
ATOM 1594 C CA . GLN B 1 43 ? -6.617 -19.484 -5.652 1 90.81 43 GLN B CA 1
ATOM 1595 C C . GLN B 1 43 ? -7.766 -19.781 -6.613 1 90.81 43 GLN B C 1
ATOM 1597 O O . GLN B 1 43 ? -8.625 -18.922 -6.832 1 90.81 43 GLN B O 1
ATOM 1602 N N . GLU B 1 44 ? -7.613 -20.969 -7.141 1 91.56 44 GLU B N 1
ATOM 1603 C CA . GLU B 1 44 ? -8.703 -21.562 -7.914 1 91.56 44 GLU B CA 1
ATOM 1604 C C . GLU B 1 44 ? -9.219 -22.844 -7.27 1 91.56 44 GLU B C 1
ATOM 1606 O O . GLU B 1 44 ? -8.43 -23.656 -6.789 1 91.56 44 GLU B O 1
ATOM 1611 N N . CYS B 1 45 ? -10.516 -22.938 -7.219 1 93.38 45 CYS B N 1
ATOM 1612 C CA . CYS B 1 45 ? -11.133 -24.109 -6.602 1 93.38 45 CYS B CA 1
ATOM 1613 C C . CYS B 1 45 ? -12.016 -24.844 -7.602 1 93.38 45 CYS B C 1
ATOM 1615 O O . CYS B 1 45 ? -12.914 -24.25 -8.195 1 93.38 45 CYS B O 1
ATOM 1617 N N . ASN B 1 46 ? -11.672 -26.109 -7.805 1 93.19 46 ASN B N 1
ATOM 1618 C CA . ASN B 1 46 ? -12.422 -26.984 -8.695 1 93.19 46 ASN B CA 1
ATOM 1619 C C . ASN B 1 46 ? -12.898 -28.25 -7.961 1 93.19 46 ASN B C 1
ATOM 1621 O O . ASN B 1 46 ? -12.094 -28.953 -7.348 1 93.19 46 ASN B O 1
ATOM 1625 N N . GLN B 1 47 ? -14.164 -28.453 -8.047 1 93.56 47 GLN B N 1
ATOM 1626 C CA . GLN B 1 47 ? -14.742 -29.641 -7.434 1 93.56 47 GLN B CA 1
ATOM 1627 C C . GLN B 1 47 ? -14.289 -29.781 -5.98 1 93.56 47 GLN B C 1
ATOM 1629 O O . GLN B 1 47 ? -13.883 -30.875 -5.559 1 93.56 47 GLN B O 1
ATOM 1634 N N . GLY B 1 48 ? -14.18 -28.641 -5.301 1 90.06 48 GLY B N 1
ATOM 1635 C CA . GLY B 1 48 ? -13.914 -28.625 -3.871 1 90.06 48 GLY B CA 1
ATOM 1636 C C . GLY B 1 48 ? -12.43 -28.609 -3.541 1 90.06 48 GLY B C 1
ATOM 1637 O O . GLY B 1 48 ? -12.055 -28.547 -2.369 1 90.06 48 GLY B O 1
ATOM 1638 N N . ILE B 1 49 ? -11.562 -28.766 -4.527 1 93 49 ILE B N 1
ATOM 1639 C CA . ILE B 1 49 ? -10.117 -28.719 -4.316 1 93 49 ILE B CA 1
ATOM 1640 C C . ILE B 1 49 ? -9.57 -27.359 -4.738 1 93 49 ILE B C 1
ATOM 1642 O O . ILE B 1 49 ? -9.789 -26.922 -5.871 1 93 49 ILE B O 1
ATOM 1646 N N . CYS B 1 50 ? -8.914 -26.781 -3.846 1 90.12 50 CYS B N 1
ATOM 1647 C CA . CYS B 1 50 ? -8.344 -25.469 -4.125 1 90.12 50 CYS B CA 1
ATOM 1648 C C . CYS B 1 50 ? -6.836 -25.547 -4.332 1 90.12 50 CYS B C 1
ATOM 1650 O O . CYS B 1 50 ? -6.152 -26.312 -3.637 1 90.12 50 CYS B O 1
ATOM 1652 N N . SER B 1 51 ? -6.367 -24.922 -5.344 1 88.62 51 SER B N 1
ATOM 1653 C CA . SER B 1 51 ? -4.941 -24.844 -5.641 1 88.62 51 SER B CA 1
ATOM 1654 C C . SER B 1 51 ? -4.504 -23.406 -5.926 1 88.62 51 SER B C 1
ATOM 1656 O O . SER B 1 51 ? -5.309 -22.594 -6.359 1 88.62 51 SER B O 1
ATOM 1658 N N . ASN B 1 52 ? -3.236 -23.125 -5.672 1 86.19 52 ASN B N 1
ATOM 1659 C CA . ASN B 1 52 ? -2.68 -21.797 -5.938 1 86.19 52 ASN B CA 1
ATOM 1660 C C . ASN B 1 52 ? -2.607 -21.516 -7.434 1 86.19 52 ASN B C 1
ATOM 1662 O O . ASN B 1 52 ? -2.227 -22.375 -8.219 1 86.19 52 ASN B O 1
ATOM 1666 N N . MET B 1 53 ? -3.049 -20.297 -7.734 1 85.12 53 MET B N 1
ATOM 1667 C CA . MET B 1 53 ? -3.012 -19.891 -9.133 1 85.12 53 MET B CA 1
ATOM 1668 C C . MET B 1 53 ? -1.586 -19.562 -9.57 1 85.12 53 MET B C 1
ATOM 1670 O O . MET B 1 53 ? -0.782 -19.078 -8.773 1 85.12 53 MET B O 1
ATOM 1674 N N . PRO B 1 54 ? -1.356 -19.938 -10.812 1 79.44 54 PRO B N 1
ATOM 1675 C CA . PRO B 1 54 ? -0.064 -19.469 -11.32 1 79.44 54 PRO B CA 1
ATOM 1676 C C . PRO B 1 54 ? 0.039 -17.953 -11.344 1 79.44 54 PRO B C 1
ATOM 1678 O O . PRO B 1 54 ? -0.95 -17.266 -11.617 1 79.44 54 PRO B O 1
ATOM 1681 N N . CYS B 1 55 ? 1.227 -17.484 -11.102 1 76.25 55 CYS B N 1
ATOM 1682 C CA . CYS B 1 55 ? 1.45 -16.047 -11.094 1 76.25 55 CYS B CA 1
ATOM 1683 C C . CYS B 1 55 ? 1.538 -15.484 -12.508 1 76.25 55 CYS B C 1
ATOM 1685 O O . CYS B 1 55 ? 2.629 -15.18 -12.992 1 76.25 55 CYS B O 1
ATOM 1687 N N . GLN B 1 56 ? 0.37 -15.367 -13.156 1 81.12 56 GLN B N 1
ATOM 1688 C CA . GLN B 1 56 ? 0.331 -14.719 -14.461 1 81.12 56 GLN B CA 1
ATOM 1689 C C . GLN B 1 56 ? 0.369 -13.195 -14.32 1 81.12 56 GLN B C 1
ATOM 1691 O O . GLN B 1 56 ? -0.062 -12.648 -13.297 1 81.12 56 GLN B O 1
ATOM 1696 N N . THR B 1 57 ? 0.773 -12.547 -15.305 1 81.38 57 THR B N 1
ATOM 1697 C CA . THR B 1 57 ? 1.037 -11.109 -15.273 1 81.38 57 THR B CA 1
ATOM 1698 C C . THR B 1 57 ? -0.226 -10.336 -14.898 1 81.38 57 THR B C 1
ATOM 1700 O O . THR B 1 57 ? -0.207 -9.508 -13.984 1 81.38 57 THR B O 1
ATOM 1703 N N . THR B 1 58 ? -1.318 -10.633 -15.602 1 86.81 58 THR B N 1
ATOM 1704 C CA . THR B 1 58 ? -2.545 -9.883 -15.359 1 86.81 58 THR B CA 1
ATOM 1705 C C . THR B 1 58 ? -3.029 -10.086 -13.922 1 86.81 58 THR B C 1
ATOM 1707 O O . THR B 1 58 ? -3.424 -9.125 -13.258 1 86.81 58 THR B O 1
ATOM 1710 N N . LEU B 1 59 ? -2.967 -11.328 -13.438 1 88.19 59 LEU B N 1
ATOM 1711 C CA . LEU B 1 59 ? -3.408 -11.625 -12.078 1 88.19 59 LEU B CA 1
ATOM 1712 C C . LEU B 1 59 ? -2.469 -10.992 -11.055 1 88.19 59 LEU B C 1
ATOM 1714 O O . LEU B 1 59 ? -2.918 -10.477 -10.031 1 88.19 59 LEU B O 1
ATOM 1718 N N . ALA B 1 60 ? -1.222 -11.039 -11.398 1 86.31 60 ALA B N 1
ATOM 1719 C CA . ALA B 1 60 ? -0.218 -10.453 -10.516 1 86.31 60 ALA B CA 1
ATOM 1720 C C . ALA B 1 60 ? -0.415 -8.945 -10.391 1 86.31 60 ALA B C 1
ATOM 1722 O O . ALA B 1 60 ? -0.381 -8.398 -9.281 1 86.31 60 ALA B O 1
ATOM 1723 N N . VAL B 1 61 ? -0.641 -8.32 -11.5 1 89.94 61 VAL B N 1
ATOM 1724 C CA . VAL B 1 61 ? -0.848 -6.879 -11.508 1 89.94 61 VAL B CA 1
ATOM 1725 C C . VAL B 1 61 ? -2.158 -6.539 -10.805 1 89.94 61 VAL B C 1
ATOM 1727 O O . VAL B 1 61 ? -2.219 -5.59 -10.016 1 89.94 61 VAL B O 1
ATOM 1730 N N . THR B 1 62 ? -3.195 -7.332 -11.047 1 95.12 62 THR B N 1
ATOM 1731 C CA . THR B 1 62 ? -4.484 -7.133 -10.391 1 95.12 62 THR B CA 1
ATOM 1732 C C . THR B 1 62 ? -4.344 -7.258 -8.875 1 95.12 62 THR B C 1
ATOM 1734 O O . THR B 1 62 ? -4.797 -6.383 -8.133 1 95.12 62 THR B O 1
ATOM 1737 N N . GLY B 1 63 ? -3.682 -8.273 -8.477 1 93.69 63 GLY B N 1
ATOM 1738 C CA . GLY B 1 63 ? -3.453 -8.469 -7.051 1 93.69 63 GLY B CA 1
ATOM 1739 C C . GLY B 1 63 ? -2.666 -7.336 -6.414 1 93.69 63 GLY B C 1
ATOM 1740 O O . GLY B 1 63 ? -3.01 -6.867 -5.328 1 93.69 63 GLY B O 1
ATOM 1741 N N . ALA B 1 64 ? -1.617 -6.957 -7.117 1 92.81 64 ALA B N 1
ATOM 1742 C CA . ALA B 1 64 ? -0.792 -5.859 -6.621 1 92.81 64 ALA B CA 1
ATOM 1743 C C . ALA B 1 64 ? -1.613 -4.582 -6.461 1 92.81 64 ALA B C 1
ATOM 1745 O O . ALA B 1 64 ? -1.527 -3.906 -5.434 1 92.81 64 ALA B O 1
ATOM 1746 N N . CYS B 1 65 ? -2.381 -4.281 -7.398 1 96.81 65 CYS B N 1
ATOM 1747 C CA . CYS B 1 65 ? -3.211 -3.084 -7.371 1 96.81 65 CYS B CA 1
ATOM 1748 C C . CYS B 1 65 ? -4.242 -3.158 -6.25 1 96.81 65 CYS B C 1
ATOM 1750 O O . CYS B 1 65 ? -4.48 -2.17 -5.555 1 96.81 65 CYS B O 1
ATOM 1752 N N . MET B 1 66 ? -4.852 -4.309 -6.098 1 97.88 66 MET B N 1
ATOM 1753 C CA . MET B 1 66 ? -5.848 -4.473 -5.043 1 97.88 66 MET B CA 1
ATOM 1754 C C . MET B 1 66 ? -5.215 -4.305 -3.666 1 97.88 66 MET B C 1
ATOM 1756 O O . MET B 1 66 ? -5.781 -3.641 -2.795 1 97.88 66 MET B O 1
ATOM 1760 N N . LEU B 1 67 ? -4.094 -4.871 -3.49 1 96.88 67 LEU B N 1
ATOM 1761 C CA . LEU B 1 67 ? -3.398 -4.789 -2.211 1 96.88 67 LEU B CA 1
ATOM 1762 C C . LEU B 1 67 ? -2.986 -3.352 -1.907 1 96.88 67 LEU B C 1
ATOM 1764 O O . LEU B 1 67 ? -3.18 -2.869 -0.789 1 96.88 67 LEU B O 1
ATOM 1768 N N . LEU B 1 68 ? -2.443 -2.725 -2.85 1 96.81 68 LEU B N 1
ATOM 1769 C CA . LEU B 1 68 ? -2.061 -1.328 -2.676 1 96.81 68 LEU B CA 1
ATOM 1770 C C . LEU B 1 68 ? -3.281 -0.459 -2.396 1 96.81 68 LEU B C 1
ATOM 1772 O O . LEU B 1 68 ? -3.229 0.44 -1.555 1 96.81 68 LEU B O 1
ATOM 1776 N N . ALA B 1 69 ? -4.301 -0.744 -3.137 1 98.5 69 ALA B N 1
ATOM 1777 C CA . ALA B 1 69 ? -5.535 0.002 -2.893 1 98.5 69 ALA B CA 1
ATOM 1778 C C . ALA B 1 69 ? -6.012 -0.181 -1.454 1 98.5 69 ALA B C 1
ATOM 1780 O O . ALA B 1 69 ? -6.391 0.788 -0.793 1 98.5 69 ALA B O 1
ATOM 1781 N N . ALA B 1 70 ? -6 -1.385 -1.009 1 97.38 70 ALA B N 1
ATOM 1782 C CA . ALA B 1 70 ? -6.387 -1.658 0.372 1 97.38 70 ALA B CA 1
ATOM 1783 C C . ALA B 1 70 ? -5.492 -0.908 1.354 1 97.38 70 ALA B C 1
ATOM 1785 O O . ALA B 1 70 ? -5.98 -0.291 2.303 1 97.38 70 ALA B O 1
ATOM 1786 N N . GLY B 1 71 ? -4.215 -0.929 1.105 1 95.94 71 GLY B N 1
ATOM 1787 C CA . GLY B 1 71 ? -3.273 -0.229 1.967 1 95.94 71 GLY B CA 1
ATOM 1788 C C . GLY B 1 71 ? -3.5 1.271 2 1 95.94 71 GLY B C 1
ATOM 1789 O O . GLY B 1 71 ? -3.605 1.864 3.076 1 95.94 71 GLY B O 1
ATOM 1790 N N . PHE B 1 72 ? -3.547 1.861 0.852 1 96.75 72 PHE B N 1
ATOM 1791 C CA . PHE B 1 72 ? -3.785 3.297 0.76 1 96.75 72 PHE B CA 1
ATOM 1792 C C . PHE B 1 72 ? -5.141 3.66 1.353 1 96.75 72 PHE B C 1
ATOM 1794 O O . PHE B 1 72 ? -5.289 4.715 1.975 1 96.75 72 PHE B O 1
ATOM 1801 N N . GLY B 1 73 ? -6.102 2.793 1.135 1 97.62 73 GLY B N 1
ATOM 1802 C CA . GLY B 1 73 ? -7.418 3.027 1.71 1 97.62 73 GLY B CA 1
ATOM 1803 C C . GLY B 1 73 ? -7.41 3.051 3.227 1 97.62 73 GLY B C 1
ATOM 1804 O O . GLY B 1 73 ? -8.055 3.898 3.844 1 97.62 73 GLY B O 1
ATOM 1805 N N . ILE B 1 74 ? -6.699 2.225 3.783 1 95.94 74 ILE B N 1
ATOM 1806 C CA . ILE B 1 74 ? -6.633 2.137 5.238 1 95.94 74 ILE B CA 1
ATOM 1807 C C . ILE B 1 74 ? -5.926 3.369 5.797 1 95.94 74 ILE B C 1
ATOM 1809 O O . ILE B 1 74 ? -6.398 3.98 6.758 1 95.94 74 ILE B O 1
ATOM 1813 N N . VAL B 1 75 ? -4.82 3.727 5.184 1 93.12 75 VAL B N 1
ATOM 1814 C CA . VAL B 1 75 ? -4.121 4.934 5.605 1 93.12 75 VAL B CA 1
ATOM 1815 C C . VAL B 1 75 ? -5.039 6.145 5.449 1 93.12 75 VAL B C 1
ATOM 1817 O O . VAL B 1 75 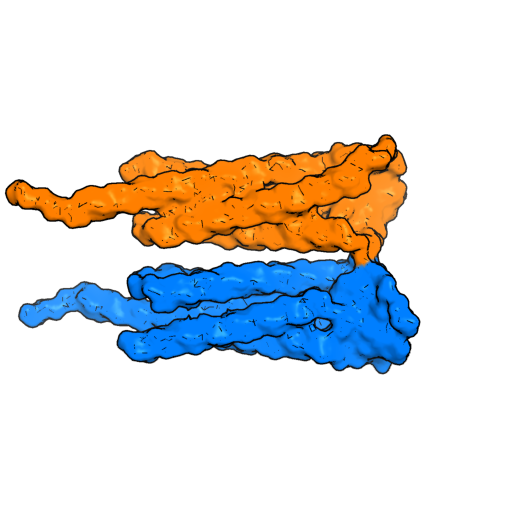? -5.117 6.992 6.344 1 93.12 75 VAL B O 1
ATOM 1820 N N . GLY B 1 76 ? -5.766 6.172 4.34 1 94.5 76 GLY B N 1
ATOM 1821 C CA . GLY B 1 76 ? -6.711 7.254 4.125 1 94.5 76 GLY B CA 1
ATOM 1822 C C . GLY B 1 76 ? -7.805 7.305 5.172 1 94.5 76 GLY B C 1
ATOM 1823 O O . GLY B 1 76 ? -8.18 8.383 5.633 1 94.5 76 GLY B O 1
ATOM 1824 N N . LEU B 1 77 ? -8.305 6.184 5.547 1 95.94 77 LEU B N 1
ATOM 1825 C CA . LEU B 1 77 ? -9.344 6.121 6.566 1 95.94 77 LEU B CA 1
ATOM 1826 C C . LEU B 1 77 ? -8.82 6.605 7.914 1 95.94 77 LEU B C 1
ATOM 1828 O O . LEU B 1 77 ? -9.477 7.406 8.586 1 95.94 77 LEU B O 1
ATOM 1832 N N . VAL B 1 78 ? -7.66 6.168 8.266 1 91.75 78 VAL B N 1
ATOM 1833 C CA . VAL B 1 78 ? -7.066 6.566 9.539 1 91.75 78 VAL B CA 1
ATOM 1834 C C . VAL B 1 78 ? -6.836 8.078 9.555 1 91.75 78 VAL B C 1
ATOM 1836 O O . VAL B 1 78 ? -7.168 8.75 10.531 1 91.75 78 VAL B O 1
ATOM 1839 N N . MET B 1 79 ? -6.27 8.578 8.469 1 90.38 79 MET B N 1
ATOM 1840 C CA . MET B 1 79 ? -6.043 10.023 8.367 1 90.38 79 MET B CA 1
ATOM 1841 C C . MET B 1 79 ? -7.363 10.781 8.414 1 90.38 79 MET B C 1
ATOM 1843 O O . MET B 1 79 ? -7.457 11.836 9.055 1 90.38 79 MET B O 1
ATOM 1847 N N . GLY B 1 80 ? -8.383 10.266 7.715 1 91.19 80 GLY B N 1
ATOM 1848 C CA . GLY B 1 80 ? -9.695 10.898 7.738 1 91.19 80 GLY B CA 1
ATOM 1849 C C . GLY B 1 80 ? -10.312 10.945 9.125 1 91.19 80 GLY B C 1
ATOM 1850 O O . GLY B 1 80 ? -10.922 11.945 9.508 1 91.19 80 GLY B O 1
ATOM 1851 N N . LEU B 1 81 ? -10.102 9.938 9.875 1 91.06 81 LEU B N 1
ATOM 1852 C CA . LEU B 1 81 ? -10.617 9.883 11.242 1 91.06 81 LEU B CA 1
ATOM 1853 C C . LEU B 1 81 ? -9.859 10.852 12.141 1 91.06 81 LEU B C 1
ATOM 1855 O O . LEU B 1 81 ? -10.453 11.484 13.016 1 91.06 81 LEU B O 1
ATOM 1859 N N . ARG B 1 82 ? -8.625 10.953 11.914 1 85.88 82 ARG B N 1
ATOM 1860 C CA . ARG B 1 82 ? -7.828 11.891 12.695 1 85.88 82 ARG B CA 1
ATOM 1861 C C . ARG B 1 82 ? -8.258 13.328 12.438 1 85.88 82 ARG B C 1
ATOM 1863 O O . ARG B 1 82 ? -8.305 14.148 13.359 1 85.88 82 ARG B O 1
ATOM 1870 N N . ILE B 1 83 ? -8.523 13.609 11.18 1 84.44 83 ILE B N 1
ATOM 1871 C CA . ILE B 1 83 ? -8.969 14.945 10.805 1 84.44 83 ILE B CA 1
ATOM 1872 C C . ILE B 1 83 ? -10.289 15.266 11.5 1 84.44 83 ILE B C 1
ATOM 1874 O O . ILE B 1 83 ? -10.492 16.391 11.961 1 84.44 83 ILE B O 1
ATOM 1878 N N . ARG B 1 84 ? -11.102 14.305 11.539 1 83 84 ARG B N 1
ATOM 1879 C CA . ARG B 1 84 ? -12.406 14.484 12.172 1 83 84 ARG B CA 1
ATOM 1880 C C . ARG B 1 84 ? -12.258 14.727 13.672 1 83 84 ARG B C 1
ATOM 1882 O O . ARG B 1 84 ? -12.984 15.531 14.25 1 83 84 ARG B O 1
ATOM 1889 N N . CYS B 1 85 ? -11.312 14.133 14.242 1 81.62 85 CYS B N 1
ATOM 1890 C CA . CYS B 1 85 ? -11.133 14.242 15.688 1 81.62 85 CYS B CA 1
ATOM 1891 C C . CYS B 1 85 ? -10.32 15.477 16.047 1 81.62 85 CYS B C 1
ATOM 1893 O O . CYS B 1 85 ? -10.461 16.016 17.141 1 81.62 85 CYS B O 1
ATOM 1895 N N . HIS B 1 86 ? -9.445 15.875 15.18 1 72.19 86 HIS B N 1
ATOM 1896 C CA . HIS B 1 86 ? -8.594 17.016 15.508 1 72.19 86 HIS B CA 1
ATOM 1897 C C . HIS B 1 86 ? -8.914 18.203 14.617 1 72.19 86 HIS B C 1
ATOM 1899 O O . HIS B 1 86 ? -8.82 18.109 13.391 1 72.19 86 HIS B O 1
ATOM 1905 N N . LYS B 1 87 ? -9.812 19.188 14.703 1 60.62 87 LYS B N 1
ATOM 1906 C CA . LYS B 1 87 ? -10.391 20.328 14.016 1 60.62 87 LYS B CA 1
ATOM 1907 C C . LYS B 1 87 ? -9.32 21.156 13.312 1 60.62 87 LYS B C 1
ATOM 1909 O O . LYS B 1 87 ? -9.602 21.875 12.352 1 60.62 87 LYS B O 1
ATOM 1914 N N . GLY B 1 88 ? -8.094 20.625 13.086 1 54.38 88 GLY B N 1
ATOM 1915 C CA . GLY B 1 88 ? -7.309 21.812 12.766 1 54.38 88 GLY B CA 1
ATOM 1916 C C . GLY B 1 88 ? -6.738 21.781 11.359 1 54.38 88 GLY B C 1
ATOM 1917 O O . GLY B 1 88 ? -6.676 22.812 10.68 1 54.38 88 GLY B O 1
ATOM 1918 N N . GLU B 1 89 ? -5.957 20.969 10.82 1 58.12 89 GLU B N 1
ATOM 1919 C CA . GLU B 1 89 ? -5.016 21.375 9.781 1 58.12 89 GLU B CA 1
ATOM 1920 C C . GLU B 1 89 ? -5.508 20.938 8.398 1 58.12 89 GLU B C 1
ATOM 1922 O O . GLU B 1 89 ? -5.898 19.781 8.211 1 58.12 89 GLU B O 1
ATOM 1927 N N . SER B 1 90 ? -5.824 21.969 7.418 1 58.69 90 SER B N 1
ATOM 1928 C CA . SER B 1 90 ? -6.25 21.891 6.027 1 58.69 90 SER B CA 1
ATOM 1929 C C . SER B 1 90 ? -5.418 20.875 5.254 1 58.69 90 SER B C 1
ATOM 1931 O O . SER B 1 90 ? -5.961 20.094 4.469 1 58.69 90 SER B O 1
ATOM 1933 N N . LEU B 1 91 ? -4.094 20.938 5.445 1 59.81 91 LEU B N 1
ATOM 1934 C CA . LEU B 1 91 ? -3.195 20.141 4.617 1 59.81 91 LEU B CA 1
ATOM 1935 C C . LEU B 1 91 ? -3.486 18.656 4.773 1 59.81 91 LEU B C 1
ATOM 1937 O O . LEU B 1 91 ? -3.363 17.891 3.814 1 59.81 91 LEU B O 1
ATOM 1941 N N . ARG B 1 92 ? -4.203 18.312 5.789 1 75.19 92 ARG B N 1
ATOM 1942 C CA . ARG B 1 92 ? -4.504 16.922 6.07 1 75.19 92 ARG B CA 1
ATOM 1943 C C . ARG B 1 92 ? -5.668 16.422 5.219 1 75.19 92 ARG B C 1
ATOM 1945 O O . ARG B 1 92 ? -5.648 15.289 4.727 1 75.19 92 ARG B O 1
ATOM 1952 N N . GLY B 1 93 ? -6.449 17.422 4.832 1 82.81 93 GLY B N 1
ATOM 1953 C CA . GLY B 1 93 ? -7.59 17.031 4.02 1 82.81 93 GLY B CA 1
ATOM 1954 C C . GLY B 1 93 ? -7.211 16.703 2.588 1 82.81 93 GLY B C 1
ATOM 1955 O O . GLY B 1 93 ? -7.754 15.758 2.004 1 82.81 93 GLY B O 1
ATOM 1956 N N . GLN B 1 94 ? -6.207 17.391 2.07 1 86.12 94 GLN B N 1
ATOM 1957 C CA . GLN B 1 94 ? -5.762 17.172 0.701 1 86.12 94 GLN B CA 1
ATOM 1958 C C . GLN B 1 94 ? -5.09 15.805 0.558 1 86.12 94 GLN B C 1
ATOM 1960 O O . GLN B 1 94 ? -5.309 15.102 -0.431 1 86.12 94 GLN B O 1
ATOM 1965 N N . THR B 1 95 ? -4.285 15.484 1.472 1 87.44 95 THR B N 1
ATOM 1966 C CA . THR B 1 95 ? -3.6 14.203 1.429 1 87.44 95 THR B CA 1
ATOM 1967 C C . THR B 1 95 ? -4.598 13.055 1.546 1 87.44 95 THR B C 1
ATOM 1969 O O . THR B 1 95 ? -4.492 12.062 0.822 1 87.44 95 THR B O 1
ATOM 1972 N N . THR B 1 96 ? -5.504 13.25 2.455 1 92.62 96 THR B N 1
ATOM 1973 C CA . THR B 1 96 ? -6.535 12.234 2.627 1 92.62 96 THR B CA 1
ATOM 1974 C C . THR B 1 96 ? -7.316 12.023 1.332 1 92.62 96 THR B C 1
ATOM 1976 O O . THR B 1 96 ? -7.551 10.891 0.915 1 92.62 96 THR B O 1
ATOM 1979 N N . SER B 1 97 ? -7.691 13.125 0.696 1 94.88 97 SER B N 1
ATOM 1980 C CA . SER B 1 97 ? -8.406 13.062 -0.575 1 94.88 97 SER B CA 1
ATOM 1981 C C . SER B 1 97 ? -7.566 12.367 -1.646 1 94.88 97 SER B C 1
ATOM 1983 O O . SER B 1 97 ? -8.055 11.492 -2.354 1 94.88 97 SER B O 1
ATOM 1985 N N . ALA B 1 98 ? -6.324 12.742 -1.753 1 94.38 98 ALA B N 1
ATOM 1986 C CA . ALA B 1 98 ? -5.43 12.156 -2.75 1 94.38 98 ALA B CA 1
ATOM 1987 C C . ALA B 1 98 ? -5.312 10.648 -2.564 1 94.38 98 ALA B C 1
ATOM 1989 O O . ALA B 1 98 ? -5.293 9.898 -3.543 1 94.38 98 ALA B O 1
ATOM 1990 N N . LEU B 1 99 ? -5.184 10.219 -1.334 1 96.56 99 LEU B N 1
ATOM 1991 C CA . LEU B 1 99 ? -5.086 8.789 -1.047 1 96.56 99 LEU B CA 1
ATOM 1992 C C . LEU B 1 99 ? -6.344 8.062 -1.501 1 96.56 99 LEU B C 1
ATOM 1994 O O . LEU B 1 99 ? -6.262 6.957 -2.047 1 96.56 99 LEU B O 1
ATOM 1998 N N . HIS B 1 100 ? -7.484 8.648 -1.297 1 98.31 100 HIS B N 1
ATOM 1999 C CA . HIS B 1 100 ? -8.727 8 -1.699 1 98.31 100 HIS B CA 1
ATOM 2000 C C . HIS B 1 100 ? -8.859 7.961 -3.219 1 98.31 100 HIS B C 1
ATOM 2002 O O . HIS B 1 100 ? -9.383 6.992 -3.775 1 98.31 100 HIS B O 1
ATOM 2008 N N . PHE B 1 101 ? -8.445 8.969 -3.91 1 98.31 101 PHE B N 1
ATOM 2009 C CA . PHE B 1 101 ? -8.469 8.953 -5.367 1 98.31 101 PHE B CA 1
ATOM 2010 C C . PHE B 1 101 ? -7.465 7.945 -5.914 1 98.31 101 PHE B C 1
ATOM 2012 O O . PHE B 1 101 ? -7.734 7.277 -6.914 1 98.31 101 PHE B O 1
ATOM 2019 N N . LEU B 1 102 ? -6.324 7.895 -5.289 1 97.38 102 LEU B N 1
ATOM 2020 C CA . LEU B 1 102 ? -5.348 6.883 -5.676 1 97.38 102 LEU B CA 1
ATOM 2021 C C . LEU B 1 102 ? -5.918 5.48 -5.488 1 97.38 102 LEU B C 1
ATOM 2023 O O . LEU B 1 102 ? -5.738 4.613 -6.348 1 97.38 102 LEU B O 1
ATOM 2027 N N . CYS B 1 103 ? -6.566 5.238 -4.371 1 98.06 103 CYS B N 1
ATOM 2028 C CA . CYS B 1 103 ? -7.254 3.973 -4.125 1 98.06 103 CYS B CA 1
ATOM 2029 C C . CYS B 1 103 ? -8.242 3.666 -5.242 1 98.06 103 CYS B C 1
ATOM 2031 O O . CYS B 1 103 ? -8.25 2.562 -5.789 1 98.06 103 CYS B O 1
ATOM 2033 N N . GLY B 1 104 ? -9.062 4.648 -5.605 1 98.44 104 GLY B N 1
ATOM 2034 C CA . GLY B 1 104 ? -10.008 4.465 -6.688 1 98.44 104 GLY B CA 1
ATOM 2035 C C . GLY B 1 104 ? -9.344 4.137 -8.016 1 98.44 104 GLY B C 1
ATOM 2036 O O . GLY B 1 104 ? -9.82 3.271 -8.75 1 98.44 104 GLY B O 1
ATOM 2037 N N . LEU B 1 105 ? -8.305 4.828 -8.289 1 98.38 105 LEU B N 1
ATOM 2038 C CA . LEU B 1 105 ? -7.578 4.605 -9.531 1 98.38 105 LEU B CA 1
ATOM 2039 C C . LEU B 1 105 ? -7.008 3.191 -9.586 1 98.38 105 LEU B C 1
ATOM 2041 O O . LEU B 1 105 ? -7.094 2.521 -10.617 1 98.38 105 LEU B O 1
ATOM 2045 N N . LEU B 1 106 ? -6.395 2.734 -8.516 1 98.5 106 LEU B N 1
ATOM 2046 C CA . LEU B 1 106 ? -5.844 1.386 -8.445 1 98.5 106 LEU B CA 1
ATOM 2047 C C . LEU B 1 106 ? -6.941 0.341 -8.602 1 98.5 106 LEU B C 1
ATOM 2049 O O . LEU B 1 106 ? -6.762 -0.656 -9.305 1 98.5 106 LEU B O 1
ATOM 2053 N N . LEU B 1 107 ? -8.07 0.593 -7.941 1 98.75 107 LEU B N 1
ATOM 2054 C CA . LEU B 1 107 ? -9.203 -0.305 -8.109 1 98.75 107 LEU B CA 1
ATOM 2055 C C . LEU B 1 107 ? -9.656 -0.343 -9.562 1 98.75 107 LEU B C 1
ATOM 2057 O O . LEU B 1 107 ? -9.914 -1.418 -10.109 1 98.75 107 LEU B O 1
ATOM 2061 N N . LEU B 1 108 ? -9.75 0.787 -10.188 1 98.62 108 LEU B N 1
ATOM 2062 C CA . LEU B 1 108 ? -10.188 0.859 -11.578 1 98.62 108 LEU B CA 1
ATOM 2063 C C . LEU B 1 108 ? -9.25 0.066 -12.484 1 98.62 108 LEU B C 1
ATOM 2065 O O . LEU B 1 108 ? -9.703 -0.681 -13.352 1 98.62 108 LEU B O 1
ATOM 2069 N N . ILE B 1 109 ? -7.984 0.181 -12.266 1 98.25 109 ILE B N 1
ATOM 2070 C CA . ILE B 1 109 ? -6.992 -0.528 -13.062 1 98.25 109 ILE B CA 1
ATOM 2071 C C . ILE B 1 109 ? -7.137 -2.033 -12.852 1 98.25 109 ILE B C 1
ATOM 2073 O O . ILE B 1 109 ? -7.172 -2.803 -13.812 1 98.25 109 ILE B O 1
ATOM 2077 N N . ALA B 1 110 ? -7.215 -2.457 -11.617 1 98.06 110 ALA B N 1
ATOM 2078 C CA . ALA B 1 110 ? -7.328 -3.873 -11.281 1 98.06 110 ALA B C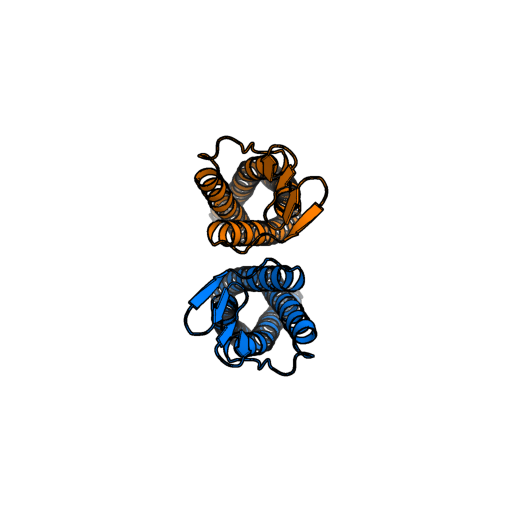A 1
ATOM 2079 C C . ALA B 1 110 ? -8.594 -4.48 -11.883 1 98.06 110 ALA B C 1
ATOM 2081 O O . ALA B 1 110 ? -8.531 -5.52 -12.547 1 98.06 110 ALA B O 1
ATOM 2082 N N . LEU B 1 111 ? -9.695 -3.797 -11.742 1 98.06 111 LEU B N 1
ATOM 2083 C CA . LEU B 1 111 ? -10.992 -4.348 -12.141 1 98.06 111 LEU B CA 1
ATOM 2084 C C . LEU B 1 111 ? -11.141 -4.32 -13.656 1 98.06 111 LEU B C 1
ATOM 2086 O O . LEU B 1 111 ? -11.68 -5.258 -14.25 1 98.06 111 LEU B O 1
ATOM 2090 N N . THR B 1 112 ? -10.703 -3.277 -14.281 1 97.38 112 THR B N 1
ATOM 2091 C CA . THR B 1 112 ? -10.766 -3.207 -15.742 1 97.38 112 THR B CA 1
ATOM 2092 C C . THR B 1 112 ? -9.859 -4.254 -16.375 1 97.38 112 THR B C 1
ATOM 2094 O O . THR B 1 112 ? -10.25 -4.934 -17.328 1 97.38 112 THR B O 1
ATOM 2097 N N . GLY B 1 113 ? -8.648 -4.406 -15.875 1 95.31 113 GLY B N 1
ATOM 2098 C CA . GLY B 1 113 ? -7.742 -5.422 -16.391 1 95.31 113 GLY B CA 1
ATOM 2099 C C . GLY B 1 113 ? -8.289 -6.828 -16.266 1 95.31 113 GLY B C 1
ATOM 2100 O O . GLY B 1 113 ? -8.203 -7.621 -17.203 1 95.31 113 GLY B O 1
ATOM 2101 N N . TYR B 1 114 ? -8.82 -7.066 -15.141 1 95.5 114 TYR B N 1
ATOM 2102 C CA . TYR B 1 114 ? -9.391 -8.391 -14.922 1 95.5 114 TYR B CA 1
ATOM 2103 C C . TYR B 1 114 ? -10.57 -8.633 -15.859 1 95.5 114 TYR B C 1
ATOM 2105 O O . TYR B 1 114 ? -10.75 -9.75 -16.359 1 95.5 114 TYR B O 1
ATOM 2113 N N . THR B 1 115 ? -11.383 -7.621 -16.094 1 95.19 115 THR B N 1
ATOM 2114 C CA . THR B 1 115 ? -12.523 -7.727 -17 1 95.19 115 THR B CA 1
ATOM 2115 C C . THR B 1 115 ? -12.055 -8.023 -18.422 1 95.19 115 THR B C 1
ATOM 2117 O O . THR B 1 115 ? -12.594 -8.914 -19.094 1 95.19 115 THR B O 1
ATOM 2120 N N . VAL B 1 116 ? -11.078 -7.324 -18.891 1 93.19 116 VAL B N 1
ATOM 2121 C CA . VAL B 1 116 ? -10.578 -7.484 -20.25 1 93.19 116 VAL B CA 1
ATOM 2122 C C . VAL B 1 116 ? -10.047 -8.898 -20.438 1 93.19 116 VAL B C 1
ATOM 2124 O O . VAL B 1 116 ? -10.258 -9.516 -21.484 1 93.19 116 VAL B O 1
ATOM 2127 N N . LYS B 1 117 ? -9.422 -9.445 -19.422 1 91.12 117 LYS B N 1
ATOM 2128 C CA . LYS B 1 117 ? -8.836 -10.781 -19.484 1 91.12 117 LYS B CA 1
ATOM 2129 C C . LYS B 1 117 ? -9.922 -11.859 -19.562 1 91.12 117 LYS B C 1
ATOM 2131 O O . LYS B 1 117 ? -9.742 -12.883 -20.203 1 91.12 117 LYS B O 1
ATOM 2136 N N . ASN B 1 118 ? -11 -11.586 -18.922 1 90.56 118 ASN B N 1
ATOM 2137 C CA . ASN B 1 118 ? -11.953 -12.672 -18.719 1 90.56 118 ASN B CA 1
ATOM 2138 C C . ASN B 1 118 ? -13.242 -12.445 -19.516 1 90.56 118 ASN B C 1
ATOM 2140 O O . ASN B 1 118 ? -14.094 -13.328 -19.594 1 90.56 118 ASN B O 1
ATOM 2144 N N . ALA B 1 119 ? -13.375 -11.367 -20.141 1 85.19 119 ALA B N 1
ATOM 2145 C CA . ALA B 1 119 ? -14.617 -11 -20.812 1 85.19 119 ALA B CA 1
ATOM 2146 C C . ALA B 1 119 ? -14.852 -11.891 -22.047 1 85.19 119 ALA B C 1
ATOM 2148 O O . ALA B 1 119 ? -15.992 -12.062 -22.484 1 85.19 119 ALA B O 1
ATOM 2149 N N . TRP B 1 120 ? -13.859 -12.516 -22.562 1 85.75 120 TRP B N 1
ATOM 2150 C CA . TRP B 1 120 ? -13.984 -13.273 -23.797 1 85.75 120 TRP B CA 1
ATOM 2151 C C . TRP B 1 120 ? -14.211 -14.75 -23.516 1 85.75 120 TRP B C 1
ATOM 2153 O O . TRP B 1 120 ? -14.43 -15.547 -24.422 1 85.75 120 TRP B O 1
ATOM 2163 N N . LYS B 1 121 ? -14.125 -14.969 -22.266 1 87.62 121 LYS B N 1
ATOM 2164 C CA . LYS B 1 121 ? -14.336 -16.359 -21.906 1 87.62 121 LYS B CA 1
ATOM 2165 C C . LYS B 1 121 ? -15.82 -16.672 -21.766 1 87.62 121 LYS B C 1
ATOM 2167 O O . LYS B 1 121 ? -16.547 -15.953 -21.094 1 87.62 121 LYS B O 1
ATOM 2172 N N . ASN B 1 122 ? -16.281 -17.703 -22.391 1 86.31 122 ASN B N 1
ATOM 2173 C CA . ASN B 1 122 ? -17.688 -18.031 -22.453 1 86.31 122 ASN B CA 1
ATOM 2174 C C . ASN B 1 122 ? -18.141 -18.812 -21.219 1 86.31 122 ASN B C 1
ATOM 2176 O O . ASN B 1 122 ? -19.328 -18.812 -20.875 1 86.31 122 ASN B O 1
ATOM 2180 N N . ASP B 1 123 ? -17.312 -19.359 -20.5 1 88.12 123 ASP B N 1
ATOM 2181 C CA . ASP B 1 123 ? -17.703 -20.234 -19.406 1 88.12 123 ASP B CA 1
ATOM 2182 C C . ASP B 1 123 ? -17.344 -19.594 -18.062 1 88.12 123 ASP B C 1
ATOM 2184 O O . ASP B 1 123 ? -17.281 -20.297 -17.031 1 88.12 123 ASP B O 1
ATOM 2188 N N . VAL B 1 124 ? -17.172 -18.359 -18.141 1 87 124 VAL B N 1
ATOM 2189 C CA . VAL B 1 124 ? -16.766 -17.672 -16.922 1 87 124 VAL B CA 1
ATOM 2190 C C . VAL B 1 124 ? -17.766 -16.578 -16.594 1 87 124 VAL B C 1
ATOM 2192 O O . VAL B 1 124 ? -18.109 -15.758 -17.453 1 87 124 VAL B O 1
ATOM 2195 N N . PHE B 1 125 ? -18.312 -16.609 -15.289 1 92.56 125 PHE B N 1
ATOM 2196 C CA . PHE B 1 125 ? -19.234 -15.594 -14.781 1 92.56 125 PHE B CA 1
ATOM 2197 C C . PHE B 1 125 ? -18.609 -14.844 -13.602 1 92.56 125 PHE B C 1
ATOM 2199 O O . PHE B 1 125 ? -18 -15.461 -12.727 1 92.56 125 PHE B O 1
ATOM 2206 N N . PHE B 1 126 ? -18.812 -13.555 -13.695 1 94.94 126 PHE B N 1
ATOM 2207 C CA . PHE B 1 126 ? -18.328 -12.75 -12.578 1 94.94 126 PHE B CA 1
ATOM 2208 C C . PHE B 1 126 ? -19.188 -12.984 -11.344 1 94.94 126 PHE B C 1
ATOM 2210 O O . PHE B 1 126 ? -20.406 -13.117 -11.445 1 94.94 126 PHE B O 1
ATOM 2217 N N . SER B 1 127 ? -18.562 -13.008 -10.188 1 96.06 127 SER B N 1
ATOM 2218 C CA . SER B 1 127 ? -19.219 -13.367 -8.938 1 96.06 127 SER B CA 1
ATOM 2219 C C . SER B 1 127 ? -19.188 -12.219 -7.941 1 96.06 127 SER B C 1
ATOM 2221 O O . SER B 1 127 ? -18.844 -11.086 -8.297 1 96.06 127 SER B O 1
ATOM 2223 N N . TRP B 1 128 ? -19.688 -12.492 -6.699 1 96.25 128 TRP B N 1
ATOM 2224 C CA . TRP B 1 128 ? -19.969 -11.445 -5.723 1 96.25 128 TRP B CA 1
ATOM 2225 C C . TRP B 1 128 ? -18.688 -10.742 -5.285 1 96.25 128 TRP B C 1
ATOM 2227 O O . TRP B 1 128 ? -18.688 -9.531 -5.039 1 96.25 128 TRP B O 1
ATOM 2237 N N . SER B 1 129 ? -17.656 -11.453 -5.148 1 97.06 129 SER B N 1
ATOM 2238 C CA . SER B 1 129 ? -16.391 -10.859 -4.734 1 97.06 129 SER B CA 1
ATOM 2239 C C . SER B 1 129 ? -15.922 -9.805 -5.734 1 97.06 129 SER B C 1
ATOM 2241 O O . SER B 1 129 ? -15.445 -8.742 -5.34 1 97.06 129 SER B O 1
ATOM 2243 N N . TYR B 1 130 ? -16.047 -10.133 -6.93 1 97.62 130 TYR B N 1
ATOM 2244 C CA . TYR B 1 130 ? -15.703 -9.203 -8 1 97.62 130 TYR B CA 1
ATOM 2245 C C . TYR B 1 130 ? -16.594 -7.965 -7.961 1 97.62 130 TYR B C 1
ATOM 2247 O O . TYR B 1 130 ? -16.109 -6.84 -8.078 1 97.62 130 TYR B O 1
ATOM 2255 N N . PHE B 1 131 ? -17.812 -8.109 -7.727 1 97.75 131 PHE B N 1
ATOM 2256 C CA . PHE B 1 131 ? -18.766 -7.004 -7.672 1 97.75 131 PHE B CA 1
ATOM 2257 C C . PHE B 1 131 ? -18.484 -6.105 -6.473 1 97.75 131 PHE B C 1
ATOM 2259 O O . PHE B 1 131 ? -18.672 -4.891 -6.539 1 97.75 131 PHE B O 1
ATOM 2266 N N . SER B 1 132 ? -18.078 -6.727 -5.418 1 98.31 132 SER B N 1
ATOM 2267 C CA . SER B 1 132 ? -17.719 -5.93 -4.25 1 98.31 132 SER B CA 1
ATOM 2268 C C . SER B 1 132 ? -16.594 -4.953 -4.574 1 98.31 132 SER B C 1
ATOM 2270 O O . SER B 1 132 ? -16.562 -3.834 -4.059 1 98.31 132 SER B O 1
ATOM 2272 N N . GLY B 1 133 ? -15.648 -5.383 -5.422 1 98.31 133 GLY B N 1
ATOM 2273 C CA . GLY B 1 133 ? -14.609 -4.477 -5.879 1 98.31 133 GLY B CA 1
ATOM 2274 C C . GLY B 1 133 ? -15.148 -3.299 -6.668 1 98.31 133 GLY B C 1
ATOM 2275 O O . GLY B 1 133 ? -14.773 -2.152 -6.414 1 98.31 133 GLY B O 1
ATOM 2276 N N . TRP B 1 134 ? -16.062 -3.588 -7.516 1 98.25 134 TRP B N 1
ATOM 2277 C CA . TRP B 1 134 ? -16.688 -2.539 -8.32 1 98.25 134 TRP B CA 1
ATOM 2278 C C . TRP B 1 134 ? -17.469 -1.564 -7.449 1 98.25 134 TRP B C 1
ATOM 2280 O O . TRP B 1 134 ? -17.516 -0.367 -7.734 1 98.25 134 TRP B O 1
ATOM 2290 N N . LEU B 1 135 ? -18.031 -2.072 -6.414 1 98.56 135 LEU B N 1
ATOM 2291 C CA . LEU B 1 135 ? -18.797 -1.237 -5.504 1 98.56 135 LEU B CA 1
ATOM 2292 C C . LEU B 1 135 ? -17.891 -0.374 -4.645 1 98.56 135 LEU B C 1
ATOM 2294 O O . LEU B 1 135 ? -18.234 0.755 -4.293 1 98.56 135 LEU B O 1
ATOM 2298 N N . ALA B 1 136 ? -16.766 -0.91 -4.312 1 98.75 136 ALA B N 1
ATOM 2299 C CA . ALA B 1 136 ? -15.805 -0.161 -3.508 1 98.75 136 ALA B CA 1
ATOM 2300 C C . ALA B 1 136 ? -15.312 1.079 -4.25 1 98.75 136 ALA B C 1
ATOM 2302 O O . ALA B 1 136 ? -15.008 2.102 -3.629 1 98.75 136 ALA B O 1
ATOM 2303 N N . LEU B 1 137 ? -15.312 1.036 -5.52 1 98.62 137 LEU B N 1
ATOM 2304 C CA . LEU B 1 137 ? -14.742 2.09 -6.352 1 98.62 137 LEU B CA 1
ATOM 2305 C C . LEU B 1 137 ? -15.508 3.398 -6.168 1 98.62 137 LEU B C 1
ATOM 2307 O O . LEU B 1 137 ? -14.922 4.414 -5.777 1 98.62 137 LEU B O 1
ATOM 2311 N N . PRO B 1 138 ? -16.797 3.436 -6.363 1 98.56 138 PRO B N 1
ATOM 2312 C CA . PRO B 1 138 ? -17.484 4.711 -6.164 1 98.56 138 PRO B CA 1
ATOM 2313 C C . PRO B 1 138 ? -17.453 5.18 -4.711 1 98.56 138 PRO B C 1
ATOM 2315 O O . PRO B 1 138 ? -17.406 6.383 -4.449 1 98.56 138 PRO B O 1
ATOM 2318 N N . PHE B 1 139 ? -17.484 4.289 -3.766 1 98.81 139 PHE B N 1
ATOM 2319 C CA . PHE B 1 139 ? -17.375 4.684 -2.367 1 98.81 139 PHE B CA 1
ATOM 2320 C C . PHE B 1 139 ? -16.047 5.383 -2.098 1 98.81 139 PHE B C 1
ATOM 2322 O O . PHE B 1 139 ? -16 6.379 -1.373 1 98.81 139 PHE B O 1
ATOM 2329 N N . SER B 1 140 ? -15.008 4.879 -2.707 1 98.69 140 SER B N 1
ATOM 2330 C CA . SER B 1 140 ? -13.695 5.5 -2.525 1 98.69 140 SER B CA 1
ATOM 2331 C C . SER B 1 140 ? -13.641 6.875 -3.18 1 98.69 140 SER B C 1
ATOM 2333 O O . SER B 1 140 ? -13.141 7.832 -2.584 1 98.69 140 SER B O 1
ATOM 2335 N N . ILE B 1 141 ? -14.156 7.027 -4.352 1 98.5 141 ILE B N 1
ATOM 2336 C CA . ILE B 1 141 ? -14.125 8.281 -5.094 1 98.5 141 ILE B CA 1
ATOM 2337 C C . ILE B 1 141 ? -14.953 9.336 -4.359 1 98.5 141 ILE B C 1
ATOM 2339 O O . ILE B 1 141 ? -14.508 10.469 -4.176 1 98.5 141 ILE B O 1
ATOM 2343 N N . ILE B 1 142 ? -16.094 8.953 -3.902 1 98.69 142 ILE B N 1
ATOM 2344 C CA . ILE B 1 142 ? -16.984 9.891 -3.219 1 98.69 142 ILE B CA 1
ATOM 2345 C C . ILE B 1 142 ? -16.359 10.305 -1.885 1 98.69 142 ILE B C 1
ATOM 2347 O O . ILE B 1 142 ? -16.438 11.469 -1.489 1 98.69 142 ILE B O 1
ATOM 2351 N N . ALA B 1 143 ? -15.797 9.305 -1.21 1 98.38 143 ALA B N 1
ATOM 2352 C CA . ALA B 1 143 ? -15.094 9.648 0.018 1 98.38 143 ALA B CA 1
ATOM 2353 C C . ALA B 1 143 ? -14.016 10.695 -0.249 1 98.38 143 ALA B C 1
ATOM 2355 O O . ALA B 1 143 ? -13.906 11.688 0.482 1 98.38 143 ALA B O 1
ATOM 2356 N N . GLY B 1 144 ? -13.234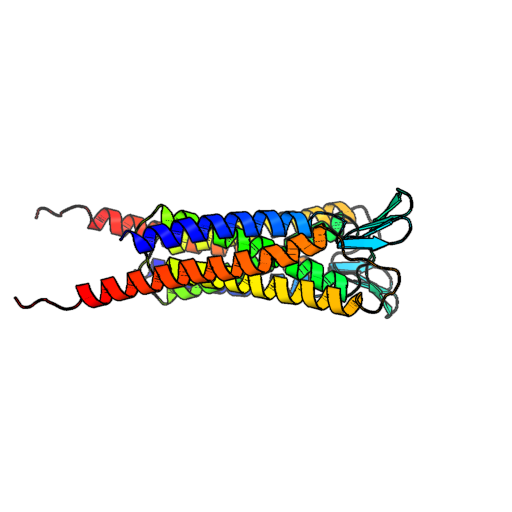 10.484 -1.273 1 97.69 144 GLY B N 1
ATOM 2357 C CA . GLY B 1 144 ? -12.227 11.461 -1.65 1 97.69 144 GLY B CA 1
ATOM 2358 C C . GLY B 1 144 ? -12.805 12.836 -1.926 1 97.69 144 GLY B C 1
ATOM 2359 O O . GLY B 1 144 ? -12.242 13.852 -1.5 1 97.69 144 GLY B O 1
ATOM 2360 N N . LEU B 1 145 ? -13.898 12.883 -2.574 1 97.81 145 LEU B N 1
ATOM 2361 C CA . LEU B 1 145 ? -14.547 14.148 -2.891 1 97.81 145 LEU B CA 1
ATOM 2362 C C . LEU B 1 145 ? -15.039 14.836 -1.622 1 97.81 145 LEU B C 1
ATOM 2364 O O . LEU B 1 145 ? -14.953 16.062 -1.499 1 97.81 145 LEU B O 1
ATOM 2368 N N . CYS B 1 146 ? -15.578 14.062 -0.709 1 96.56 146 CYS B N 1
ATOM 2369 C CA . CYS B 1 146 ? -16.031 14.617 0.558 1 96.56 146 CYS B CA 1
ATOM 2370 C C . CYS B 1 146 ? -14.891 15.297 1.303 1 96.56 146 CYS B C 1
ATOM 2372 O O . CYS B 1 146 ? -15.047 16.422 1.789 1 96.56 146 CYS B O 1
ATOM 2374 N N . PHE B 1 147 ? -13.781 14.734 1.336 1 94.94 147 PHE B N 1
ATOM 2375 C CA . PHE B 1 147 ? -12.648 15.32 2.039 1 94.94 147 PHE B CA 1
ATOM 2376 C C . PHE B 1 147 ? -12.086 16.5 1.266 1 94.94 147 PHE B C 1
ATOM 2378 O O . PHE B 1 147 ? -11.609 17.469 1.864 1 94.94 147 PHE B O 1
ATOM 2385 N N . LEU B 1 148 ? -12.102 16.406 -0.014 1 93.69 148 LEU B N 1
ATOM 2386 C CA . LEU B 1 148 ? -11.648 17.516 -0.832 1 93.69 148 LEU B CA 1
ATOM 2387 C C . LEU B 1 148 ? -12.523 18.75 -0.61 1 93.69 148 LEU B C 1
ATOM 2389 O O . LEU B 1 148 ? -12.008 19.859 -0.401 1 93.69 148 LEU B O 1
ATOM 2393 N N . LEU B 1 149 ? -13.82 18.516 -0.65 1 93.94 149 LEU B N 1
ATOM 2394 C CA . LEU B 1 149 ? -14.75 19.609 -0.446 1 93.94 149 LEU B CA 1
ATOM 2395 C C . LEU B 1 149 ? -14.617 20.188 0.963 1 93.94 149 LEU B C 1
ATOM 2397 O O . LEU B 1 149 ? -14.672 21.406 1.154 1 93.94 149 LEU B O 1
ATOM 2401 N N . ALA B 1 150 ? -14.492 19.297 1.921 1 91.88 150 ALA B N 1
ATOM 2402 C CA . ALA B 1 150 ? -14.281 19.75 3.293 1 91.88 150 ALA B CA 1
ATOM 2403 C C . ALA B 1 150 ? -13.023 20.594 3.402 1 91.88 150 ALA B C 1
ATOM 2405 O O . ALA B 1 150 ? -13.008 21.609 4.102 1 91.88 150 ALA B O 1
ATOM 2406 N N . ASP B 1 151 ? -12.023 20.219 2.729 1 87.25 151 ASP B N 1
ATOM 2407 C CA . ASP B 1 151 ? -10.766 20.953 2.73 1 87.25 151 ASP B CA 1
ATOM 2408 C C . ASP B 1 151 ? -10.938 22.312 2.062 1 87.25 151 ASP B C 1
ATOM 2410 O O . ASP B 1 151 ? -10.375 23.312 2.523 1 87.25 151 ASP B O 1
ATOM 2414 N N . MET B 1 152 ? -11.617 22.406 0.954 1 88.25 152 MET B N 1
ATOM 2415 C CA . MET B 1 152 ? -11.875 23.656 0.256 1 88.25 152 MET B CA 1
ATOM 2416 C C . MET B 1 152 ? -12.641 24.625 1.146 1 88.25 152 MET B C 1
ATOM 2418 O O . MET B 1 152 ? -12.391 25.844 1.117 1 88.25 152 MET B O 1
ATOM 2422 N N . ILE B 1 153 ? -13.555 24.109 1.952 1 86.69 153 ILE B N 1
ATOM 2423 C CA . ILE B 1 153 ? -14.32 24.938 2.877 1 86.69 153 ILE B CA 1
ATOM 2424 C C . ILE B 1 153 ? -13.391 25.531 3.939 1 86.69 153 ILE B C 1
ATOM 2426 O O . ILE B 1 153 ? -13.5 26.703 4.281 1 86.69 153 ILE B O 1
ATOM 2430 N N . VAL B 1 154 ? -12.492 24.734 4.477 1 82.75 154 VAL B N 1
ATOM 2431 C CA . VAL B 1 154 ? -11.547 25.203 5.484 1 82.75 154 VAL B CA 1
ATOM 2432 C C . VAL B 1 154 ? -10.656 26.297 4.887 1 82.75 154 VAL B C 1
ATOM 2434 O O . VAL B 1 154 ? -10.398 27.312 5.527 1 82.75 154 VAL B O 1
ATOM 2437 N N . GLN B 1 155 ? -10.172 26.188 3.654 1 80.88 155 GLN B N 1
ATOM 2438 C CA . GLN B 1 155 ? -9.297 27.156 3 1 80.88 155 GLN B CA 1
ATOM 2439 C C . GLN B 1 155 ? -10.031 28.469 2.721 1 80.88 155 GLN B C 1
ATOM 2441 O O . GLN B 1 155 ? -9.453 29.547 2.83 1 80.88 155 GLN B O 1
ATOM 2446 N N . SER B 1 156 ? -11.297 28.344 2.359 1 80.62 156 SER B N 1
ATOM 2447 C CA . SER B 1 156 ? -12.102 29.531 2.102 1 80.62 156 SER B CA 1
ATOM 2448 C C . SER B 1 156 ? -12.367 30.312 3.389 1 80.62 156 SER B C 1
ATOM 2450 O O . SER B 1 156 ? -12.367 31.531 3.389 1 80.62 156 SER B O 1
ATOM 2452 N N . THR B 1 157 ? -12.602 29.625 4.477 1 79.31 157 THR B N 1
ATOM 2453 C CA . THR B 1 157 ? -12.844 30.281 5.754 1 79.31 157 THR B CA 1
ATOM 2454 C C . THR B 1 157 ? -11.57 30.953 6.262 1 79.31 157 THR B C 1
ATOM 2456 O O . THR B 1 157 ? -11.617 32.062 6.797 1 79.31 157 THR B O 1
ATOM 2459 N N . ASP B 1 158 ? -10.445 30.344 6.082 1 73.88 158 ASP B N 1
ATOM 2460 C CA . ASP B 1 158 ? -9.164 30.922 6.477 1 73.88 158 ASP B CA 1
ATOM 2461 C C . ASP B 1 158 ? -8.828 32.125 5.617 1 73.88 158 ASP B C 1
ATOM 2463 O O . ASP B 1 158 ? -8.25 33.125 6.105 1 73.88 158 ASP B O 1
ATOM 2467 N N . ALA B 1 159 ? -9.18 32.156 4.332 1 73.62 159 ALA B N 1
ATOM 2468 C CA . ALA B 1 159 ? -8.938 33.281 3.414 1 73.62 159 ALA B CA 1
ATOM 2469 C C . ALA B 1 159 ? -9.797 34.5 3.779 1 73.62 159 ALA B C 1
ATOM 2471 O O . ALA B 1 159 ? -9.336 35.625 3.689 1 73.62 159 ALA B O 1
ATOM 2472 N N . ILE B 1 160 ? -10.922 34.188 4.289 1 74.44 160 ILE B N 1
ATOM 2473 C CA . ILE B 1 160 ? -11.836 35.25 4.66 1 74.44 160 ILE B CA 1
ATOM 2474 C C . ILE B 1 160 ? -11.422 35.844 6.012 1 74.44 160 ILE B C 1
ATOM 2476 O O . ILE B 1 160 ? -11.438 37.062 6.203 1 74.44 160 ILE B O 1
ATOM 2480 N N . SER B 1 161 ? -11.031 34.969 6.848 1 69.44 161 SER B N 1
ATOM 2481 C CA . SER B 1 161 ? -10.633 35.438 8.172 1 69.44 161 SER B CA 1
ATOM 2482 C C . SER B 1 161 ? -9.32 36.219 8.125 1 69.44 161 SER B C 1
ATOM 2484 O O . SER B 1 161 ? -9.031 37 9.016 1 69.44 161 SER B O 1
ATOM 2486 N N . GLY B 1 162 ? -8.438 35.844 7.18 1 61.75 162 GLY B N 1
ATOM 2487 C CA . GLY B 1 162 ? -7.18 36.562 7.02 1 61.75 162 GLY B CA 1
ATOM 2488 C C . GLY B 1 162 ? -7.359 37.969 6.457 1 61.75 162 GLY B C 1
ATOM 2489 O O . GLY B 1 162 ? -6.418 38.781 6.453 1 61.75 162 GLY B O 1
ATOM 2490 N N . PHE B 1 163 ? -8.539 38.406 5.988 1 60.25 163 PHE B N 1
ATOM 2491 C CA . PHE B 1 163 ? -8.828 39.781 5.559 1 60.25 163 PHE B CA 1
ATOM 2492 C C . PHE B 1 163 ? -9.102 40.688 6.754 1 60.25 163 PHE B C 1
ATOM 2494 O O . PHE B 1 163 ? -10.016 40.406 7.539 1 60.25 163 PHE B O 1
ATOM 2501 N N . PRO B 1 164 ? -8.117 41.5 7.195 1 55.56 164 PRO B N 1
ATOM 2502 C CA . PRO B 1 164 ? -8.344 42.469 8.289 1 55.56 164 PRO B CA 1
ATOM 2503 C C . PRO B 1 164 ? -9.648 43.25 8.141 1 55.56 164 PRO B C 1
ATOM 2505 O O . PRO B 1 164 ? -9.922 43.781 7.07 1 55.56 164 PRO B O 1
ATOM 2508 N N . VAL B 1 165 ? -10.797 42.906 8.766 1 51.03 165 VAL B N 1
ATOM 2509 C CA . VAL B 1 165 ? -11.938 43.812 8.836 1 51.03 165 VAL B CA 1
ATOM 2510 C C . VAL B 1 165 ? -11.5 45.156 9.461 1 51.03 165 VAL B C 1
ATOM 2512 O O . VAL B 1 165 ? -11.086 45.188 10.617 1 51.03 165 VAL B O 1
ATOM 2515 N N . CYS B 1 166 ? -10.844 45.969 8.797 1 47.19 166 CYS B N 1
ATOM 2516 C CA . CYS B 1 166 ? -10.75 47.344 9.211 1 47.19 166 CYS B CA 1
ATOM 2517 C C . CYS B 1 166 ? -12.125 47.906 9.57 1 47.19 166 CYS B C 1
ATOM 2519 O O . CYS B 1 166 ? -12.945 48.156 8.68 1 47.19 166 CYS B O 1
ATOM 2521 N N . LEU B 1 167 ? -12.93 47.156 10.344 1 36.69 167 LEU B N 1
ATOM 2522 C CA . LEU B 1 167 ? -13.883 48.062 10.945 1 36.69 167 LEU B CA 1
ATOM 2523 C C . LEU B 1 167 ? -13.211 48.906 12.047 1 36.69 167 LEU B C 1
ATOM 2525 O O . LEU B 1 167 ? -12.375 48.375 12.797 1 36.69 167 LEU B O 1
#

Secondary structure (DSSP, 8-state):
-HHHHHHHHHHHHHHHHHHHHHHHHHH-S-SEEETTEEE-SSEEEETTEEEEPB--HHHHHHHHHHHHHHHHHHHHHHHHHHHHHS---HHHHHHHHHHHHHHHHHHHHHHHHHHHHHTT-TT-EE-HHHHHHHHHHHHHHHHHHHHHHHHHHHHHHHHHHTS----/-HHHHHHHHHHHHHHHHHHHHHHHHHH-S-SEEETTEEE-SSEEEETTEEEEPB--HHHHHHHHHHHHHHHHHHHHHHHHHHHHHS---THHHHHHHHHHHHHHHHHHHHHHHHHHHHTT-TT-EE-HHHHHHHHHHHHHHHHHHHHHHHHHHHHHHHHHHTS----

pLDDT: mean 89.72, std 11.48, range [36.34, 98.81]

Sequence (334 aa):
MGVRRSLQSGGAWLSFLANILTVLSTATNYWTRHHGGHSGLWQECNQGICSNMPCQTTLAVTGACMLLAAGFGIVGLVMGLRIRCHKGESLRGQTTSALHFLCGLLLLIALTGYTVKNAWKNDVFFSWSYFSGWLALPFSIIAGLCFLLADMIVQSTDAISGFPVCLMGVRRSLQSGGAWLSFLANILTVLSTATNYWTRHHGGHSGLWQECNQGICSNMPCQTTLAVTGACMLLAAGFGIVGLVMGLRIRCHKGESLRGQTTSALHFLCGLLLLIALTGYTVKNAWKNDVFFSWSYFSGWLALPFSIIAGLCFLLADMIVQSTDAISGFPVCL

Organism: Microcebus murinus (NCBI:txid30608)

Nearest PDB structures (foldseek):
  7qhh-assembly1_I  TM=8.587E-01  e=1.119E-06  Rattus norvegicus
  7qhb-assembly1_I  TM=8.611E-01  e=1.370E-06  Rattus norvegicus
  7ocd-assembly1_J  TM=8.897E-01  e=5.960E-06  Rattus norvegicus
  6qkz-assembly1_J  TM=8.823E-01  e=7.679E-06  Rattus norvegicus
  6qkc-assembly1_J  TM=8.825E-01  e=8.941E-06  Rattus norvegicus

Foldseek 3Di:
DVLLLVLLVLLLVLLVLLLVLLCLLLPDAAQKDFVQWTGHLFWTDGVRDIDGDPPDPLSVLLNVLSVLLNVLSVVLSVLSVVCSVDPDDLVSLLSSLVSLVSSLVSLCSSLVSVCVVCVPPPGMDGGDSSVSSVVSNVSSNSSSVSSVVSSVVNVVVVVVVPPPPPD/DVLLLVLLVLLLVLLVLLLVLLCLLLPDAAQKDFVQWTGHLFWTDGVRDIDGDPPDPLSVLLNVLSVLLNVLSVVLSVLSVVCSVPVDDLVSLLSSLVSLVSSLVSLCSSLVSVCVVPVPPPGMDGGDSSVSSVVSNVSSNSSSVSSVVSSVVVVVVVVVVPPPPPD

Solvent-accessible surface area (backbone atoms only — not comparable to full-atom values): 15852 Å² total; per-residue (Å²): 113,64,67,42,50,49,28,37,50,51,18,36,52,30,29,50,52,17,41,55,27,35,48,49,30,61,72,40,46,34,33,30,35,37,93,61,31,31,25,31,72,53,32,35,30,49,78,88,46,70,45,58,32,64,39,40,68,70,48,47,51,26,47,52,26,42,49,40,20,42,51,37,32,49,53,22,35,53,49,37,48,46,50,67,72,45,85,76,62,53,71,54,26,51,54,27,15,51,29,19,42,50,20,24,50,29,40,50,51,24,52,51,52,53,44,67,72,44,66,80,43,86,65,55,39,81,32,68,31,41,48,32,40,62,54,18,31,58,30,19,41,50,18,14,49,26,25,40,52,28,25,51,52,52,53,52,52,52,58,54,66,69,48,78,73,84,115,113,66,66,41,50,48,28,38,51,52,16,37,53,30,30,50,51,17,41,54,28,34,46,50,29,61,72,40,47,34,33,30,33,38,93,62,31,34,26,31,71,55,34,34,29,48,79,88,46,71,45,58,31,64,38,42,68,71,48,46,50,26,46,49,26,42,50,40,20,42,51,36,31,49,54,21,38,53,50,37,49,48,48,67,73,45,88,67,68,53,72,54,24,51,53,29,16,50,29,18,43,50,21,24,49,29,39,50,51,22,52,51,50,53,44,68,71,46,67,79,43,87,64,56,39,81,30,67,31,41,48,32,40,61,54,17,32,58,30,18,40,51,16,15,47,24,26,39,52,29,25,52,51,52,53,52,52,52,57,55,66,68,48,80,74,84,116